Protein AF-A0AA51LWE0-F1 (afdb_monomer_lite)

Foldseek 3Di:
DDAQWDWLDFDWDPAWDWDQDDDDPDDCFDDDVVDQWTHHRNIITGTDGQKIKIFGFPVGDPPPPDPCPPHSSSPPVVRIDIDRVVLVQVLQQPAAAAQWQRHGADVVWGQADAPDDDDDDDDSNHHDHRTHTPQSVLLVLLLQEDQDQDFPAPVVQWAAGPPPRGTHDHNDHDFVLSVVSNPDDTSDGDPPVCVVVSVVSVVVVVD

Radius of gyration: 21.75 Å; chains: 1; bounding box: 56×43×54 Å

Secondary structure (DSSP, 8-state):
----EEEEEEEE-SSPEEE--SSTT--SSEE-TT-SEEEETTEEEE--EEEEEEEE-TT-TT-TTSTTTTS-GGG-GGGEEEEEHHHHHHHHHHT-B-TTT-PBPBTTB---EES-SSPPPPPTTSPPSSEE-HHHHHHHHHHHB---SS--BTTSSSEEBTTT--EE-TT-PPPHHHHHHHTSPTTPPPPGGGHHHHHHHHHHTT-

Structure (mmCIF, N/CA/C/O backbone):
data_AF-A0AA51LWE0-F1
#
_entry.id   AF-A0AA51LWE0-F1
#
loop_
_atom_site.group_PDB
_atom_site.id
_atom_site.type_symbol
_atom_site.label_atom_id
_atom_site.label_alt_id
_atom_site.label_comp_id
_atom_site.label_asym_id
_atom_site.label_entity_id
_atom_site.label_seq_id
_atom_site.pdbx_PDB_ins_code
_atom_site.Cartn_x
_atom_site.Cartn_y
_atom_site.Cartn_z
_atom_site.occupancy
_atom_site.B_iso_or_equiv
_atom_site.auth_seq_id
_atom_site.auth_comp_id
_atom_site.auth_asym_id
_atom_site.auth_atom_id
_atom_site.pdbx_PDB_model_num
ATOM 1 N N . MET A 1 1 ? -15.426 3.622 -8.664 1.00 49.28 1 MET A N 1
ATOM 2 C CA . MET A 1 1 ? -16.361 2.980 -7.716 1.00 49.28 1 MET A CA 1
ATOM 3 C C . MET A 1 1 ? -16.049 3.533 -6.336 1.00 49.28 1 MET A C 1
ATOM 5 O O . MET A 1 1 ? -14.935 3.330 -5.866 1.00 49.28 1 MET A O 1
ATOM 9 N N . HIS A 1 2 ? -16.952 4.331 -5.764 1.00 57.06 2 HIS A N 1
ATOM 10 C CA . HIS A 1 2 ? -16.777 4.907 -4.429 1.00 57.06 2 HIS A CA 1
ATOM 11 C C . HIS A 1 2 ? -17.092 3.856 -3.360 1.00 57.06 2 HIS A C 1
ATOM 13 O O . HIS A 1 2 ? -18.016 3.062 -3.527 1.00 57.06 2 HIS A O 1
ATOM 19 N N . ASP A 1 3 ? -16.295 3.829 -2.293 1.00 66.12 3 ASP A N 1
ATOM 20 C CA . ASP A 1 3 ? -16.526 2.959 -1.140 1.00 66.12 3 ASP A CA 1
ATOM 21 C C . ASP A 1 3 ? -17.774 3.457 -0.380 1.00 66.12 3 ASP A C 1
ATOM 23 O O . ASP A 1 3 ? -17.795 4.627 0.011 1.00 66.12 3 ASP A O 1
ATOM 27 N N . PRO A 1 4 ? -18.817 2.627 -0.176 1.00 73.94 4 PRO A N 1
ATOM 28 C CA . PRO A 1 4 ? -20.018 3.020 0.568 1.00 73.94 4 PRO A CA 1
ATOM 29 C C . PRO A 1 4 ? -19.779 3.183 2.080 1.00 73.94 4 PRO A C 1
ATOM 31 O O . PRO A 1 4 ? -20.718 3.467 2.827 1.00 73.94 4 PRO A O 1
ATOM 34 N N . MET A 1 5 ? -18.554 2.955 2.563 1.00 80.56 5 MET A N 1
ATOM 35 C CA . MET A 1 5 ? -18.196 3.084 3.970 1.00 80.56 5 MET A CA 1
ATOM 36 C C . MET A 1 5 ? -17.860 4.533 4.343 1.00 80.56 5 MET A C 1
ATOM 38 O O . MET A 1 5 ? -16.799 5.059 4.008 1.00 80.56 5 MET A O 1
ATOM 42 N N . VAL A 1 6 ? -18.722 5.160 5.145 1.00 83.56 6 VAL A N 1
ATOM 43 C CA . VAL A 1 6 ? -18.474 6.485 5.737 1.00 83.56 6 VAL A CA 1
ATOM 44 C C . VAL A 1 6 ? -18.083 6.315 7.202 1.00 83.56 6 VAL A C 1
ATOM 46 O O . VAL A 1 6 ? -18.734 5.594 7.954 1.00 83.56 6 VAL A O 1
ATOM 49 N N . MET A 1 7 ? -17.003 6.958 7.652 1.00 85.81 7 MET A N 1
ATOM 50 C CA . MET A 1 7 ? -16.592 6.858 9.058 1.00 85.81 7 MET A CA 1
ATOM 51 C C . MET A 1 7 ? -17.615 7.569 9.955 1.00 85.81 7 MET A C 1
ATOM 53 O O . MET A 1 7 ? -17.795 8.778 9.836 1.00 85.81 7 MET A O 1
ATOM 57 N N . ALA A 1 8 ? -18.242 6.840 10.883 1.00 87.38 8 ALA A N 1
ATOM 58 C CA . ALA A 1 8 ? -19.153 7.418 11.869 1.00 87.38 8 ALA A CA 1
ATOM 59 C C . ALA A 1 8 ? -18.356 8.096 12.992 1.00 87.38 8 ALA A C 1
ATOM 61 O O . ALA A 1 8 ? -18.462 9.300 13.209 1.00 87.38 8 ALA A O 1
ATOM 62 N N . PHE A 1 9 ? -17.504 7.330 13.678 1.00 89.38 9 PHE A N 1
ATOM 63 C CA . PHE A 1 9 ? -16.567 7.845 14.676 1.00 89.38 9 PHE A CA 1
ATOM 64 C C . PHE A 1 9 ? -15.433 6.849 14.943 1.00 89.38 9 PHE A C 1
ATOM 66 O O . PHE A 1 9 ? -15.477 5.678 14.563 1.00 89.38 9 PHE A O 1
ATOM 73 N N . GLY A 1 10 ? -14.381 7.323 15.611 1.00 90.81 10 GLY A N 1
ATOM 74 C CA . GLY A 1 10 ? -13.245 6.500 16.012 1.00 90.81 10 GLY A CA 1
ATOM 75 C C . GLY A 1 10 ? -12.961 6.631 17.500 1.00 90.81 10 GLY A C 1
ATOM 76 O O . GLY A 1 10 ? -12.774 7.738 18.003 1.00 90.81 10 GLY A O 1
ATOM 77 N N . ILE A 1 11 ? -12.851 5.499 18.190 1.00 92.44 11 ILE A N 1
ATOM 78 C CA . ILE A 1 11 ? -12.377 5.456 19.574 1.00 92.44 11 ILE A CA 1
ATOM 79 C C . ILE A 1 11 ? -10.856 5.484 19.520 1.00 92.44 11 ILE A C 1
ATOM 81 O O . ILE A 1 11 ? -10.224 4.571 18.983 1.00 92.44 11 ILE A O 1
ATOM 85 N N . ARG A 1 12 ? -10.250 6.558 20.027 1.00 91.69 12 ARG A N 1
ATOM 86 C CA . ARG A 1 12 ? -8.793 6.729 20.026 1.00 91.69 12 ARG A CA 1
ATOM 87 C C . ARG A 1 12 ? -8.164 5.872 21.114 1.00 91.69 12 ARG A C 1
ATOM 89 O O . ARG A 1 12 ? -8.732 5.694 22.186 1.00 91.69 12 ARG A O 1
ATOM 96 N N . ARG A 1 13 ? -6.975 5.340 20.845 1.00 90.94 13 ARG A N 1
ATOM 97 C CA . ARG A 1 13 ? -6.198 4.682 21.901 1.00 90.94 13 ARG A CA 1
ATOM 98 C C . ARG A 1 13 ? -5.619 5.740 22.857 1.00 90.94 13 ARG A C 1
ATOM 100 O O . ARG A 1 13 ? -5.265 6.819 22.381 1.00 90.94 13 ARG A O 1
ATOM 107 N N . PRO A 1 14 ? -5.434 5.432 24.149 1.00 90.06 14 PRO A N 1
ATOM 108 C CA . PRO A 1 14 ? -4.958 6.417 25.120 1.00 90.06 14 PRO A CA 1
ATOM 109 C C . PRO A 1 14 ? -3.453 6.726 25.022 1.00 90.06 14 PRO A C 1
ATOM 111 O O . PRO A 1 14 ? -3.004 7.734 25.553 1.00 90.06 14 PRO A O 1
ATOM 114 N N . TRP A 1 15 ? -2.660 5.908 24.317 1.00 91.19 15 TRP A N 1
ATOM 115 C CA . TRP A 1 15 ? -1.219 6.136 24.138 1.00 91.19 15 TRP A CA 1
ATOM 116 C C . TRP A 1 15 ? -0.870 6.738 22.760 1.00 91.19 15 TRP A C 1
ATOM 118 O O . TRP A 1 15 ? -1.207 6.161 21.714 1.00 91.19 15 TRP A O 1
ATOM 128 N N . PRO A 1 16 ? -0.130 7.857 22.692 1.00 91.31 16 PRO A N 1
ATOM 129 C CA . PRO A 1 16 ? 0.206 8.492 21.423 1.00 91.31 16 PRO A CA 1
ATOM 130 C C . PRO A 1 16 ? 1.301 7.743 20.642 1.00 91.31 16 PRO A C 1
ATOM 132 O O . PRO A 1 16 ? 1.986 6.847 21.136 1.00 91.31 16 PRO A O 1
ATOM 135 N N . LYS A 1 17 ? 1.441 8.081 19.363 1.00 89.75 17 LYS A N 1
ATOM 136 C CA . LYS A 1 17 ? 2.632 7.878 18.532 1.00 89.75 17 LYS A CA 1
ATOM 137 C C . LYS A 1 17 ? 3.348 9.219 18.481 1.00 89.75 17 LYS A C 1
ATOM 139 O O . LYS A 1 17 ? 2.746 10.205 18.067 1.00 89.75 17 LYS A O 1
ATOM 144 N N . ILE A 1 18 ? 4.617 9.240 18.869 1.00 89.06 18 ILE A N 1
ATOM 145 C CA . ILE A 1 18 ? 5.451 10.431 18.710 1.00 89.06 18 ILE A CA 1
ATOM 146 C C . ILE A 1 18 ? 5.775 10.566 17.222 1.00 89.06 18 ILE A C 1
ATOM 148 O O . ILE A 1 18 ? 6.301 9.628 16.616 1.00 89.06 18 ILE A O 1
ATOM 152 N N . ARG A 1 19 ? 5.439 11.711 16.633 1.00 82.69 19 ARG A N 1
ATOM 153 C CA . ARG A 1 19 ? 5.823 12.081 15.270 1.00 82.69 19 ARG A CA 1
ATOM 154 C C . ARG A 1 19 ? 6.784 13.261 15.327 1.00 82.69 19 ARG A C 1
ATOM 156 O O . ARG A 1 19 ? 6.776 14.045 16.277 1.00 82.69 19 ARG A O 1
ATOM 163 N N . ARG A 1 20 ? 7.643 13.363 14.313 1.00 76.88 20 ARG A N 1
ATOM 164 C CA . ARG A 1 20 ? 8.398 14.597 14.094 1.00 76.88 20 ARG A CA 1
ATOM 165 C C . ARG A 1 20 ? 7.404 15.657 13.605 1.00 76.88 20 ARG A C 1
ATOM 167 O O . ARG A 1 20 ? 6.596 15.318 12.740 1.00 76.88 20 ARG A O 1
ATOM 174 N N . PRO A 1 21 ? 7.426 16.874 14.165 1.00 69.25 21 PRO A N 1
ATOM 175 C CA . PRO A 1 21 ? 6.547 17.942 13.714 1.00 69.25 21 PRO A CA 1
ATOM 176 C C . PRO A 1 21 ? 6.777 18.228 12.228 1.00 69.25 21 PRO A C 1
ATOM 178 O O . PRO A 1 21 ? 7.911 18.197 11.743 1.00 69.25 21 PRO A O 1
ATOM 181 N N . HIS A 1 22 ? 5.691 18.480 11.502 1.00 62.66 22 HIS A N 1
ATOM 182 C CA . HIS A 1 22 ? 5.763 18.876 10.103 1.00 62.66 22 HIS A CA 1
ATOM 183 C C . HIS A 1 22 ? 5.978 20.397 10.042 1.00 62.66 22 HIS A C 1
ATOM 185 O O . HIS A 1 22 ? 5.026 21.166 10.124 1.00 62.66 22 HIS A O 1
ATOM 191 N N . GLY A 1 23 ? 7.237 20.831 9.935 1.00 64.94 23 GLY A N 1
ATOM 192 C CA . GLY A 1 23 ? 7.617 22.247 9.817 1.00 64.94 23 GLY A CA 1
ATOM 193 C C . GLY A 1 23 ? 8.182 22.877 11.097 1.00 64.94 23 GLY A C 1
ATOM 194 O O . GLY A 1 23 ? 8.075 22.323 12.189 1.00 64.94 23 GLY A O 1
ATOM 195 N N . SER A 1 24 ? 8.810 24.048 10.949 1.00 66.31 24 SER A N 1
ATOM 196 C CA . SER A 1 24 ? 9.497 24.786 12.024 1.00 66.31 24 SER A CA 1
ATOM 197 C C . SER A 1 24 ? 8.556 25.498 13.007 1.00 66.31 24 SER A C 1
ATOM 199 O O . SER A 1 24 ? 8.971 25.815 14.117 1.00 66.31 24 SER A O 1
ATOM 201 N N . ASN A 1 25 ? 7.285 25.698 12.636 1.00 69.56 25 ASN A N 1
ATOM 202 C CA . ASN A 1 25 ? 6.295 26.459 13.412 1.00 69.56 25 ASN A CA 1
ATOM 203 C C . ASN A 1 25 ? 5.291 25.585 14.188 1.00 69.56 25 ASN A C 1
ATOM 205 O O . ASN A 1 25 ? 4.166 26.009 14.454 1.00 69.56 25 ASN A O 1
ATOM 209 N N . SER A 1 26 ? 5.652 24.357 14.565 1.00 68.06 26 SER A N 1
ATOM 210 C CA . SER A 1 26 ? 4.759 23.540 15.396 1.00 68.06 26 SER A CA 1
ATOM 211 C C . SER A 1 26 ? 4.609 24.152 16.799 1.00 68.06 26 SER A C 1
ATOM 213 O O . SER A 1 26 ? 5.628 24.403 17.453 1.00 68.06 26 SER A O 1
ATOM 215 N N . PRO A 1 27 ? 3.379 24.370 17.301 1.00 75.75 27 PRO A N 1
ATOM 216 C CA . PRO A 1 27 ? 3.167 24.950 18.622 1.00 75.75 27 PRO A CA 1
ATOM 217 C C . PRO A 1 27 ? 3.824 24.086 19.705 1.00 75.75 27 PRO A C 1
ATOM 219 O O . PRO A 1 27 ? 3.768 22.858 19.657 1.00 75.75 27 PRO A O 1
ATOM 222 N N . ARG A 1 28 ? 4.449 24.723 20.706 1.00 77.75 28 ARG A N 1
ATOM 223 C CA . ARG A 1 28 ? 5.125 24.006 21.806 1.00 77.75 28 ARG A CA 1
ATOM 224 C C . ARG A 1 28 ? 4.155 23.174 22.646 1.00 77.75 28 ARG A C 1
ATOM 226 O O . ARG A 1 28 ? 4.522 22.083 23.080 1.00 77.75 28 ARG A O 1
ATOM 233 N N . TRP A 1 29 ? 2.946 23.690 22.846 1.00 83.38 29 TRP A N 1
ATOM 234 C CA . TRP A 1 29 ? 1.874 23.073 23.618 1.00 83.38 29 TRP A CA 1
ATOM 235 C C . TRP A 1 29 ? 0.539 23.323 22.930 1.00 83.38 29 TRP A C 1
ATOM 237 O O . TRP A 1 29 ? 0.293 24.416 22.424 1.00 83.38 29 TRP A O 1
ATOM 247 N N . GLY A 1 30 ? -0.332 22.320 22.920 1.00 83.88 30 GLY A N 1
ATOM 248 C CA . GLY A 1 30 ? -1.687 22.503 22.423 1.00 83.88 30 GLY A CA 1
ATOM 249 C C . GLY A 1 30 ? -2.447 21.196 22.295 1.00 83.88 30 GLY A C 1
ATOM 250 O O . GLY A 1 30 ? -1.942 20.216 21.755 1.00 83.88 30 GLY A O 1
ATOM 251 N N . TRP A 1 31 ? -3.694 21.200 22.747 1.00 82.50 31 TRP A N 1
ATOM 252 C CA . TRP A 1 31 ? -4.647 20.124 22.514 1.00 82.50 31 TRP A CA 1
ATOM 253 C C . TRP A 1 31 ? -5.900 20.734 21.896 1.00 82.50 31 TRP A C 1
ATOM 255 O O . TRP A 1 31 ? -6.518 21.614 22.490 1.00 82.50 31 TRP A O 1
ATOM 265 N N . ARG A 1 32 ? -6.309 20.272 20.710 1.00 76.38 32 ARG A N 1
ATOM 266 C CA . ARG A 1 32 ? -7.598 20.665 20.123 1.00 76.38 32 ARG A CA 1
ATOM 267 C C . ARG A 1 32 ? -8.645 19.610 20.462 1.00 76.38 32 ARG A C 1
ATOM 269 O O . ARG A 1 32 ? -8.460 18.434 20.155 1.00 76.38 32 ARG A O 1
ATOM 276 N N . ARG A 1 33 ? -9.744 20.009 21.107 1.00 76.25 33 ARG A N 1
ATOM 277 C CA . ARG A 1 33 ? -10.868 19.105 21.407 1.00 76.25 33 ARG A CA 1
ATOM 278 C C . ARG A 1 33 ? -11.378 18.486 20.097 1.00 76.25 33 ARG A C 1
ATOM 280 O O . ARG A 1 33 ? -11.603 19.205 19.132 1.00 76.25 33 ARG A O 1
ATOM 287 N N . GLY A 1 34 ? -11.493 17.158 20.049 1.00 73.81 34 GLY A N 1
ATOM 288 C CA . GLY A 1 34 ? -11.859 16.414 18.833 1.00 73.81 34 GLY A CA 1
ATOM 289 C C . GLY A 1 34 ? -10.707 16.134 17.854 1.00 73.81 34 GLY A C 1
ATOM 290 O O . GLY A 1 34 ? -10.889 15.364 16.913 1.00 73.81 34 GLY A O 1
ATOM 291 N N . SER A 1 35 ? -9.510 16.685 18.081 1.00 83.06 35 SER A N 1
ATOM 292 C CA . SER A 1 35 ? -8.319 16.376 17.282 1.00 83.06 35 SER A CA 1
ATOM 293 C C . SER A 1 35 ? -7.694 15.043 17.694 1.00 83.06 35 SER A C 1
ATOM 295 O O . SER A 1 35 ? -7.689 14.672 18.866 1.00 83.06 35 SER A O 1
ATOM 297 N N . CYS A 1 36 ? -7.109 14.334 16.728 1.00 86.56 36 CYS A N 1
ATOM 298 C CA . CYS A 1 36 ? -6.237 13.182 16.976 1.00 86.56 36 CYS A CA 1
ATOM 299 C C . CYS A 1 36 ? -4.772 13.578 17.224 1.00 86.56 36 CYS A C 1
ATOM 301 O O . CYS A 1 36 ? -3.928 12.699 17.391 1.00 86.56 36 CYS A O 1
ATOM 303 N N . PHE A 1 37 ? -4.473 14.876 17.254 1.00 88.50 37 PHE A N 1
ATOM 304 C CA . PHE A 1 37 ? -3.141 15.424 17.478 1.00 88.50 37 PHE A CA 1
ATOM 305 C C . PHE A 1 37 ? -3.115 16.305 18.726 1.00 88.50 37 PHE A C 1
ATOM 307 O O . PHE A 1 37 ? -3.974 17.175 18.900 1.00 88.50 37 PHE A O 1
ATOM 314 N N . ALA A 1 38 ? -2.084 16.112 19.544 1.00 89.31 38 ALA A N 1
ATOM 315 C CA . ALA A 1 38 ? -1.690 17.018 20.612 1.00 89.31 38 ALA A CA 1
ATOM 316 C C . ALA A 1 38 ? -0.221 17.417 20.435 1.00 89.31 38 ALA A C 1
ATOM 318 O O . ALA A 1 38 ? 0.561 16.682 19.839 1.00 89.31 38 ALA A O 1
ATOM 319 N N . HIS A 1 39 ? 0.158 18.570 20.967 1.00 89.06 39 HIS A N 1
ATOM 320 C CA . HIS A 1 39 ? 1.529 19.058 20.976 1.00 89.06 39 HIS A CA 1
ATOM 321 C C . HIS A 1 39 ? 2.009 19.171 22.417 1.00 89.06 39 HIS A C 1
ATOM 323 O O . HIS A 1 39 ? 1.320 19.758 23.255 1.00 89.06 39 HIS A O 1
ATOM 329 N N . ALA A 1 40 ? 3.181 18.606 22.698 1.00 88.12 40 ALA A N 1
ATOM 330 C CA . ALA A 1 40 ? 3.814 18.674 24.009 1.00 88.12 40 ALA A CA 1
ATOM 331 C C . ALA A 1 40 ? 5.327 18.816 23.850 1.00 88.12 40 ALA A C 1
ATOM 333 O O . ALA A 1 40 ? 5.959 18.001 23.175 1.00 88.12 40 ALA A O 1
ATOM 334 N N . ALA A 1 41 ? 5.903 19.854 24.460 1.00 85.62 41 ALA A N 1
ATOM 335 C CA . ALA A 1 41 ? 7.331 20.169 24.385 1.00 85.62 41 ALA A CA 1
ATOM 336 C C . ALA A 1 41 ? 7.891 20.169 22.942 1.00 85.62 41 ALA A C 1
ATOM 338 O O . ALA A 1 41 ? 8.966 19.632 22.678 1.00 85.62 41 ALA A O 1
ATOM 339 N N . GLY A 1 42 ? 7.137 20.728 21.986 1.00 81.81 42 GLY A N 1
ATOM 340 C CA . GLY A 1 42 ? 7.541 20.785 20.572 1.00 81.81 42 GLY A CA 1
ATOM 341 C C . GLY A 1 42 ? 7.509 19.438 19.834 1.00 81.81 42 GLY A C 1
ATOM 342 O O . GLY A 1 42 ? 8.026 19.333 18.725 1.00 81.81 42 GLY A O 1
ATOM 343 N N . ARG A 1 43 ? 6.914 18.395 20.426 1.00 84.19 43 ARG A N 1
ATOM 344 C CA . ARG A 1 43 ? 6.660 17.104 19.771 1.00 84.19 43 ARG A CA 1
ATOM 345 C C . ARG A 1 43 ? 5.187 16.974 19.412 1.00 84.19 43 ARG A C 1
ATOM 347 O O . ARG A 1 43 ? 4.322 17.296 20.225 1.00 84.19 43 ARG A O 1
ATOM 354 N N . GLU A 1 44 ? 4.913 16.431 18.229 1.00 88.94 44 GLU A N 1
ATOM 355 C CA . GLU A 1 44 ? 3.558 16.069 17.817 1.00 88.94 44 GLU A CA 1
ATOM 356 C C . GLU A 1 44 ? 3.220 14.657 18.324 1.00 88.94 44 GLU A C 1
ATOM 358 O O . GLU A 1 44 ? 3.905 13.670 18.039 1.00 88.94 44 GLU A O 1
ATOM 363 N N . LEU A 1 45 ? 2.147 14.562 19.100 1.00 91.31 45 LEU A N 1
ATOM 364 C CA . LEU A 1 45 ? 1.588 13.337 19.650 1.00 91.31 45 LEU A CA 1
ATOM 365 C C . LEU A 1 45 ? 0.332 12.969 18.859 1.00 91.31 45 LEU A C 1
ATOM 367 O O . LEU A 1 45 ? -0.700 13.626 18.972 1.00 91.31 45 LEU A O 1
ATOM 371 N N . TYR A 1 46 ? 0.408 11.896 18.074 1.00 91.25 46 TYR A N 1
ATOM 372 C CA . TYR A 1 46 ? -0.718 11.387 17.293 1.00 91.25 46 TYR A CA 1
ATOM 373 C C . TYR A 1 46 ? -1.412 10.224 18.009 1.00 91.25 46 TYR A C 1
ATOM 375 O O . TYR A 1 46 ? -0.787 9.203 18.299 1.00 91.25 46 TYR A O 1
ATOM 383 N N . PHE A 1 47 ? -2.716 10.330 18.241 1.00 91.44 47 PHE A N 1
ATOM 384 C CA . PHE A 1 47 ? -3.556 9.305 18.857 1.00 91.44 47 PHE A CA 1
ATOM 385 C C . PHE A 1 47 ? -4.362 8.575 17.773 1.00 91.44 47 PHE A C 1
ATOM 387 O O . PHE A 1 47 ? -5.459 9.009 17.417 1.00 91.44 47 PHE A O 1
ATOM 394 N N . PRO A 1 48 ? -3.851 7.468 17.201 1.00 90.50 48 PRO A N 1
ATOM 395 C CA . PRO A 1 48 ? -4.595 6.719 16.197 1.00 90.50 48 PRO A CA 1
ATOM 396 C C . PRO A 1 48 ? -5.827 6.035 16.802 1.00 90.50 48 PRO A C 1
ATOM 398 O O . PRO A 1 48 ? -5.877 5.726 17.997 1.00 90.50 48 PRO A O 1
ATOM 401 N N . SER A 1 49 ? -6.808 5.741 15.950 1.00 92.88 49 SER A N 1
ATOM 402 C CA . SER A 1 49 ? -7.999 4.983 16.342 1.00 92.88 49 SER A CA 1
ATOM 403 C C . SER A 1 49 ? -7.631 3.567 16.790 1.00 92.88 49 SER A C 1
ATOM 405 O O . SER A 1 49 ? -6.953 2.832 16.069 1.00 92.88 49 SER A O 1
ATOM 407 N N . LEU A 1 50 ? -8.109 3.170 17.966 1.00 94.25 50 LEU A N 1
ATOM 408 C CA . LEU A 1 50 ? -8.117 1.788 18.437 1.00 94.25 50 LEU A CA 1
ATOM 409 C C . LEU A 1 50 ? -9.216 0.989 17.730 1.00 94.25 50 LEU A C 1
ATOM 411 O O . LEU A 1 50 ? -8.973 -0.124 17.265 1.00 94.25 50 LEU A O 1
ATOM 415 N N . ILE A 1 51 ? -10.392 1.606 17.625 1.00 94.56 51 ILE A N 1
ATOM 416 C CA . ILE A 1 51 ? -11.589 1.075 16.980 1.00 94.56 51 ILE A CA 1
ATOM 417 C C . ILE A 1 51 ? -12.097 2.155 16.031 1.00 94.56 51 ILE A C 1
ATOM 419 O O . ILE A 1 51 ? -12.196 3.322 16.418 1.00 94.56 51 ILE A O 1
ATOM 423 N N . THR A 1 52 ? -12.392 1.776 14.796 1.00 94.38 52 THR A N 1
ATOM 424 C CA . THR A 1 52 ? -13.065 2.642 13.828 1.00 94.38 52 THR A CA 1
ATOM 425 C C . THR A 1 52 ? -14.452 2.075 13.582 1.00 94.38 52 THR A C 1
ATOM 427 O O . THR A 1 52 ? -14.579 0.900 13.246 1.00 94.38 52 THR A O 1
ATOM 430 N N . VAL A 1 53 ? -15.482 2.892 13.770 1.00 92.62 53 VAL A N 1
ATOM 431 C CA . VAL A 1 53 ? -16.861 2.533 13.451 1.00 92.62 53 VAL A CA 1
ATOM 432 C C . VAL A 1 53 ? -17.203 3.183 12.122 1.00 92.62 53 VAL A C 1
ATOM 434 O O . VAL A 1 53 ? -17.169 4.408 11.986 1.00 92.62 53 VAL A O 1
ATOM 437 N N . TRP A 1 54 ? -17.489 2.350 11.136 1.00 91.38 54 TRP A N 1
ATOM 438 C CA . TRP A 1 54 ? -17.943 2.761 9.818 1.00 91.38 54 TRP A CA 1
ATOM 439 C C . TRP A 1 54 ? -19.448 2.578 9.739 1.00 91.38 54 TRP A C 1
ATOM 441 O O . TRP A 1 54 ? -19.966 1.588 10.236 1.00 91.38 54 TRP A O 1
ATOM 451 N N . HIS A 1 55 ? -20.140 3.504 9.103 1.00 87.88 55 HIS A N 1
ATOM 452 C CA . HIS 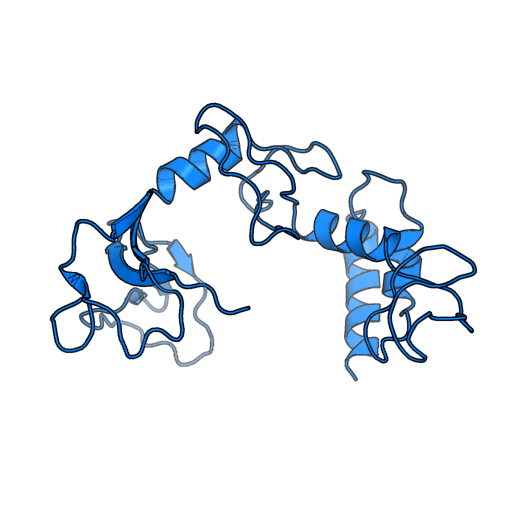A 1 55 ? -21.501 3.312 8.642 1.00 87.88 55 HIS A CA 1
ATOM 453 C C . HIS A 1 55 ? -21.442 2.796 7.202 1.00 87.88 55 HIS A C 1
ATOM 455 O O . HIS A 1 55 ? -20.741 3.377 6.372 1.00 87.88 55 HIS A O 1
ATOM 461 N N . VAL A 1 56 ? -22.139 1.699 6.921 1.00 86.75 56 VAL A N 1
ATOM 462 C CA . VAL A 1 56 ? -22.257 1.126 5.578 1.00 86.75 56 VAL A CA 1
ATOM 463 C C . VAL A 1 56 ? -23.646 1.442 5.058 1.00 86.75 56 VAL A C 1
ATOM 465 O O . VAL A 1 56 ? -24.633 0.955 5.603 1.00 86.75 56 VAL A O 1
ATOM 468 N N . GLU A 1 57 ? -23.739 2.257 4.013 1.00 79.69 57 GLU A N 1
ATOM 469 C CA . GLU A 1 57 ? -25.039 2.541 3.410 1.00 79.69 57 GLU A CA 1
ATOM 470 C C . GLU A 1 57 ? -25.573 1.301 2.674 1.00 79.69 57 GLU A C 1
ATOM 472 O O . GLU A 1 57 ? -24.896 0.790 1.776 1.00 79.69 57 GLU A O 1
ATOM 477 N N . PRO A 1 58 ? -26.786 0.814 3.003 1.00 72.62 58 PRO A N 1
ATOM 478 C CA . PRO A 1 58 ? -27.321 -0.424 2.431 1.00 72.62 58 PRO A CA 1
ATOM 479 C C . PRO A 1 58 ? -27.570 -0.339 0.916 1.00 72.62 58 PRO A C 1
ATOM 481 O O . PRO A 1 58 ? -27.642 -1.367 0.248 1.00 72.62 58 PRO A O 1
ATOM 484 N N . HIS A 1 59 ? -27.664 0.872 0.361 1.00 73.19 59 HIS A N 1
ATOM 485 C CA . HIS A 1 59 ? -27.954 1.114 -1.056 1.00 73.19 59 HIS A CA 1
ATOM 486 C C . HIS A 1 59 ? -26.785 1.756 -1.829 1.00 73.19 59 HIS A C 1
ATOM 488 O O . HIS A 1 59 ? -26.968 2.178 -2.969 1.00 73.19 59 HIS A O 1
ATOM 494 N N . GLY A 1 60 ? -25.583 1.804 -1.244 1.00 67.56 60 GLY A N 1
ATOM 495 C CA . GLY A 1 60 ? -24.387 2.354 -1.892 1.00 67.56 60 GLY A CA 1
ATOM 496 C C . GLY A 1 60 ? -24.234 3.877 -1.783 1.00 67.56 60 GLY A C 1
ATOM 497 O O . GLY A 1 60 ? -25.142 4.571 -1.345 1.00 67.56 60 GLY A O 1
ATOM 498 N N . ALA A 1 61 ? -23.066 4.378 -2.208 1.00 56.88 61 ALA A N 1
ATOM 499 C CA . ALA A 1 61 ? -22.578 5.746 -1.972 1.00 56.88 61 ALA A CA 1
ATOM 500 C C . ALA A 1 61 ? -23.432 6.891 -2.568 1.00 56.88 61 ALA A C 1
ATOM 502 O O . ALA A 1 61 ? -23.253 8.039 -2.174 1.00 56.88 61 ALA A O 1
ATOM 503 N N . ASP A 1 62 ? -24.355 6.584 -3.487 1.00 54.06 62 ASP A N 1
ATOM 504 C CA . ASP A 1 62 ? -25.250 7.552 -4.143 1.00 54.06 62 ASP A CA 1
ATOM 505 C C . ASP A 1 62 ? -26.717 7.387 -3.718 1.00 54.06 62 ASP A C 1
ATOM 507 O O . ASP A 1 62 ? -27.644 7.874 -4.375 1.00 54.06 62 ASP A O 1
ATOM 511 N N . ALA A 1 63 ? -26.970 6.708 -2.597 1.00 54.22 63 ALA A N 1
ATOM 512 C CA . ALA A 1 63 ? -28.311 6.517 -2.077 1.00 54.22 63 ALA A CA 1
ATOM 513 C C . ALA A 1 63 ? -28.848 7.779 -1.384 1.00 54.22 63 ALA A C 1
ATOM 515 O O . ALA A 1 63 ? -29.293 7.751 -0.238 1.00 54.22 63 ALA A O 1
ATOM 516 N N . LEU A 1 64 ? -28.997 8.868 -2.142 1.00 50.50 64 LEU A N 1
ATOM 517 C CA . LEU A 1 64 ? -29.865 10.008 -1.818 1.00 50.50 64 LEU A CA 1
ATOM 518 C C . LEU A 1 64 ? -31.350 9.594 -1.646 1.00 50.50 64 LEU A C 1
ATOM 520 O O . LEU A 1 64 ? -32.234 10.444 -1.618 1.00 50.50 64 LEU A O 1
ATOM 524 N N . ARG A 1 65 ? -31.671 8.301 -1.548 1.00 55.31 65 ARG A N 1
ATOM 525 C CA . ARG A 1 65 ? -33.019 7.738 -1.410 1.00 55.31 65 ARG A CA 1
ATOM 526 C C . ARG A 1 65 ? -33.147 6.713 -0.273 1.00 55.31 65 ARG A C 1
ATOM 528 O O . ARG A 1 65 ? -34.221 6.150 -0.120 1.00 55.31 65 ARG A O 1
ATOM 535 N N . GLY A 1 66 ? -32.086 6.448 0.496 1.00 62.75 66 GLY A N 1
ATOM 536 C CA . GLY A 1 66 ? -32.095 5.396 1.520 1.00 62.75 66 GLY A CA 1
ATOM 537 C C . GLY A 1 66 ? -32.683 5.811 2.874 1.00 62.75 66 GLY A C 1
ATOM 538 O O . GLY A 1 66 ? -32.764 6.994 3.200 1.00 62.75 66 GLY A O 1
ATOM 539 N N . GLU A 1 67 ? -32.990 4.808 3.703 1.00 67.06 67 GLU A N 1
ATOM 540 C CA . GLU A 1 67 ? -33.536 4.913 5.074 1.00 67.06 67 GLU A CA 1
ATOM 541 C C . GLU A 1 67 ? -32.707 5.789 6.036 1.00 67.06 67 GLU A C 1
ATOM 543 O O . GLU A 1 67 ? -33.182 6.201 7.090 1.00 67.06 67 GLU A O 1
ATOM 548 N N . CYS A 1 68 ? -31.449 6.080 5.689 1.00 68.69 68 CYS A N 1
ATOM 549 C CA . CYS A 1 68 ? -30.530 6.876 6.507 1.00 68.69 68 CYS A CA 1
ATOM 550 C C . CYS A 1 68 ? -30.542 8.378 6.166 1.00 68.69 68 CYS A C 1
ATOM 552 O O . CYS A 1 68 ? -29.839 9.161 6.808 1.00 68.69 68 CYS A O 1
ATOM 554 N N . ARG A 1 69 ? -31.308 8.804 5.151 1.00 67.69 69 ARG A N 1
ATOM 555 C CA . ARG A 1 69 ? -31.374 10.208 4.728 1.00 67.69 69 ARG A CA 1
ATOM 556 C C . ARG A 1 69 ? -32.220 11.023 5.711 1.00 67.69 69 ARG A C 1
ATOM 558 O O . ARG A 1 69 ? -33.375 10.705 5.960 1.00 67.69 69 ARG A O 1
ATOM 565 N N . GLY A 1 70 ? -31.657 12.110 6.242 1.00 66.44 70 GLY A N 1
ATOM 566 C CA . GLY A 1 70 ? -32.364 13.034 7.143 1.00 66.44 70 GLY A CA 1
ATOM 567 C C . GLY A 1 70 ? -32.438 12.585 8.608 1.00 66.44 70 GLY A C 1
ATOM 568 O O . GLY A 1 70 ? -32.879 13.358 9.456 1.00 66.44 70 GLY A O 1
ATOM 569 N N . THR A 1 71 ? -31.956 11.386 8.935 1.00 68.69 71 THR A N 1
ATOM 570 C CA . THR A 1 71 ? -31.801 10.919 10.317 1.00 68.69 71 THR A CA 1
ATOM 571 C C . THR A 1 71 ? -30.367 11.133 10.804 1.00 68.69 71 THR A C 1
ATOM 573 O O . THR A 1 71 ? -29.451 11.454 10.039 1.00 68.69 71 THR A O 1
ATOM 576 N N . ARG A 1 72 ? -30.129 10.947 12.109 1.00 78.69 72 ARG A N 1
ATOM 577 C CA . ARG A 1 72 ? -28.764 10.898 12.645 1.00 78.69 72 ARG A CA 1
ATOM 578 C C . ARG A 1 72 ? -28.120 9.550 12.283 1.00 78.69 72 ARG A C 1
ATOM 580 O O . ARG A 1 72 ? -27.927 8.716 13.163 1.00 78.69 72 ARG A O 1
ATOM 587 N N . TRP A 1 73 ? -27.779 9.360 11.005 1.00 78.44 73 TRP A N 1
ATOM 588 C CA . TRP A 1 73 ? -27.201 8.135 10.416 1.00 78.44 73 TRP A CA 1
ATOM 589 C C . TRP A 1 73 ? -26.047 7.537 11.232 1.00 78.44 73 TRP A C 1
ATOM 591 O O . TRP A 1 73 ? -25.884 6.322 11.310 1.00 78.44 73 TRP A O 1
ATOM 601 N N . GLN A 1 74 ? -25.285 8.389 11.924 1.00 77.88 74 GLN A N 1
ATOM 602 C CA . GLN A 1 74 ? -24.217 7.976 12.832 1.00 77.88 74 GLN A CA 1
ATOM 603 C C . GLN A 1 74 ? -24.684 6.995 13.910 1.00 77.88 74 GLN A C 1
ATOM 605 O O . GLN A 1 74 ? -23.851 6.245 14.391 1.00 77.88 74 GLN A O 1
ATOM 610 N N . TRP A 1 75 ? -25.973 6.969 14.264 1.00 79.69 75 TRP A N 1
ATOM 611 C CA . TRP A 1 75 ? -26.565 6.121 15.306 1.00 79.69 75 TRP A CA 1
ATOM 612 C C . TRP A 1 75 ? -27.342 4.918 14.769 1.00 79.69 75 TRP A C 1
ATOM 614 O O . TRP A 1 75 ? -27.955 4.192 15.547 1.00 79.69 75 TRP A O 1
ATOM 624 N N . HIS A 1 76 ? -27.319 4.673 13.459 1.00 84.94 76 HIS A N 1
ATOM 625 C CA . HIS A 1 76 ? -27.916 3.473 12.878 1.00 84.94 76 HIS A CA 1
ATOM 626 C C . HIS A 1 76 ? -26.995 2.268 13.123 1.00 84.94 76 HIS A C 1
ATOM 628 O O . HIS A 1 76 ? -26.245 1.847 12.244 1.00 84.94 76 HIS A O 1
ATOM 634 N N . ILE A 1 77 ? -27.034 1.724 14.346 1.00 86.38 77 ILE A N 1
ATOM 635 C CA . ILE A 1 77 ? -26.129 0.662 14.826 1.00 86.38 77 ILE A CA 1
ATOM 636 C C . ILE A 1 77 ? -26.185 -0.586 13.930 1.00 86.38 77 ILE A C 1
ATOM 638 O O . ILE A 1 77 ? -25.167 -1.240 13.718 1.00 86.38 77 ILE A O 1
ATOM 642 N N . HIS A 1 78 ? -27.347 -0.888 13.345 1.00 85.81 78 HIS A N 1
ATOM 643 C CA . HIS A 1 78 ? -27.531 -2.020 12.430 1.00 85.81 78 HIS A CA 1
ATOM 644 C C . HIS A 1 78 ? -26.688 -1.918 11.149 1.00 85.81 78 HIS A C 1
ATOM 646 O O . HIS A 1 78 ? -26.384 -2.935 10.534 1.00 85.81 78 HIS A O 1
ATOM 652 N N . HIS A 1 79 ? -26.271 -0.707 10.771 1.00 85.75 79 HIS A N 1
ATOM 653 C CA . HIS A 1 79 ? -25.435 -0.442 9.598 1.00 85.75 79 HIS A CA 1
ATOM 654 C C . HIS A 1 79 ? -23.962 -0.244 9.961 1.00 85.75 79 HIS A C 1
ATOM 656 O O . HIS A 1 79 ? -23.149 0.143 9.119 1.00 85.75 79 HIS A O 1
ATOM 662 N N . TRP A 1 80 ? -23.591 -0.479 11.222 1.00 90.44 80 TRP A N 1
ATOM 663 C CA . TRP A 1 80 ? -22.219 -0.292 11.650 1.00 90.44 80 TRP A CA 1
ATOM 664 C C . TRP A 1 80 ? -21.333 -1.467 11.250 1.00 90.44 80 TRP A C 1
ATOM 666 O O . TRP A 1 80 ? -21.576 -2.627 11.579 1.00 90.44 80 TRP A O 1
ATOM 676 N N . HIS A 1 81 ? -20.212 -1.137 10.622 1.00 90.06 81 HIS A N 1
ATOM 677 C CA . HIS A 1 81 ? -19.076 -2.020 10.472 1.00 90.06 81 HIS A CA 1
ATOM 678 C C . HIS A 1 81 ? -17.958 -1.587 11.422 1.00 90.06 81 HIS A C 1
ATOM 680 O O . HIS A 1 81 ? -17.352 -0.525 11.276 1.00 90.06 81 HIS A O 1
ATOM 686 N N . ILE A 1 82 ? -17.677 -2.427 12.417 1.00 93.56 82 ILE A N 1
ATOM 687 C CA . ILE A 1 82 ? -16.678 -2.141 13.447 1.00 93.56 82 ILE A CA 1
ATOM 688 C C . ILE A 1 82 ? -15.331 -2.737 13.035 1.00 93.56 82 ILE A C 1
ATOM 690 O O . ILE A 1 82 ? -15.173 -3.954 12.923 1.00 93.56 82 ILE A O 1
ATOM 694 N N . GLN A 1 83 ? -14.334 -1.873 12.868 1.00 93.19 83 GLN A N 1
ATOM 695 C CA . GLN A 1 83 ? -12.959 -2.249 12.568 1.00 93.19 83 GLN A CA 1
ATOM 696 C C . GLN A 1 83 ? -12.075 -2.116 13.813 1.00 93.19 83 GLN A C 1
ATOM 698 O O . GLN A 1 83 ? -11.791 -1.023 14.308 1.00 93.19 83 GLN A O 1
ATOM 703 N N . TRP A 1 84 ? -11.576 -3.253 14.288 1.00 94.06 84 TRP A N 1
ATOM 704 C CA . TRP A 1 84 ? -10.678 -3.351 15.437 1.00 94.06 84 TRP A CA 1
ATOM 705 C C . TRP A 1 84 ? -9.216 -3.216 14.983 1.00 94.06 84 TRP A C 1
ATOM 707 O O . TRP A 1 84 ? -8.535 -4.207 14.708 1.00 94.06 84 TRP A O 1
ATOM 717 N N . ASN A 1 85 ? -8.709 -1.982 14.890 1.00 92.38 85 ASN A N 1
ATOM 718 C CA . ASN A 1 85 ? -7.397 -1.693 14.289 1.00 92.38 85 ASN A CA 1
ATOM 719 C C . ASN A 1 85 ?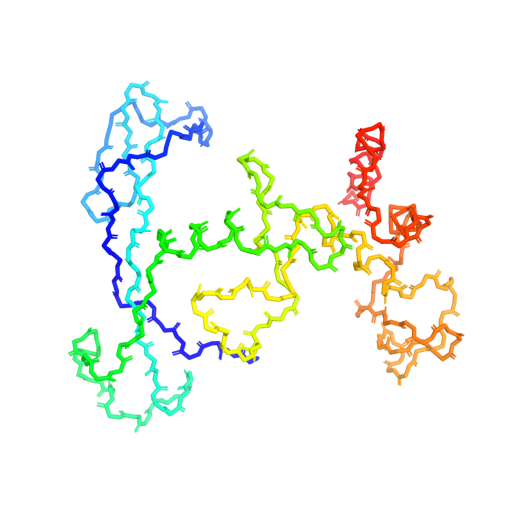 -6.238 -2.401 15.004 1.00 92.38 85 ASN A C 1
ATOM 721 O O . ASN A 1 85 ? -5.251 -2.783 14.373 1.00 92.38 85 ASN A O 1
ATOM 725 N N . PHE A 1 86 ? -6.315 -2.581 16.325 1.00 91.94 86 PHE A N 1
ATOM 726 C CA . PHE A 1 86 ? -5.268 -3.305 17.049 1.00 91.94 86 PHE A CA 1
ATOM 727 C C . PHE A 1 86 ? -5.260 -4.798 16.704 1.00 91.94 86 PHE A C 1
ATOM 729 O O . PHE A 1 86 ? -4.179 -5.327 16.453 1.00 91.94 86 PHE A O 1
ATOM 736 N N . LEU A 1 87 ? -6.426 -5.451 16.609 1.00 92.94 87 LEU A N 1
ATOM 737 C CA . LEU A 1 87 ? -6.525 -6.854 16.192 1.00 92.94 87 LEU A CA 1
ATOM 738 C C . LEU A 1 87 ? -6.019 -7.032 14.763 1.00 92.94 87 LEU A C 1
ATOM 740 O O . LEU A 1 87 ? -5.270 -7.965 14.493 1.00 92.94 87 LEU A O 1
ATOM 744 N N . GLN A 1 88 ? -6.345 -6.101 13.864 1.00 92.00 88 GLN A N 1
ATOM 745 C CA . GLN A 1 88 ? -5.827 -6.115 12.498 1.00 92.00 88 GLN A CA 1
ATOM 746 C C . GLN A 1 88 ? -4.296 -5.993 12.467 1.00 92.00 88 GLN A C 1
ATOM 748 O O . GLN A 1 88 ? -3.626 -6.763 11.783 1.00 92.00 88 GLN A O 1
ATOM 753 N N . ASN A 1 89 ? -3.715 -5.080 13.251 1.00 91.88 89 ASN A N 1
ATOM 754 C CA . ASN A 1 89 ? -2.258 -4.950 13.352 1.00 91.88 89 ASN A CA 1
ATOM 755 C C . ASN A 1 89 ? -1.598 -6.214 13.928 1.00 91.88 89 ASN A C 1
ATOM 757 O O . ASN A 1 89 ? -0.553 -6.639 13.436 1.00 91.88 89 ASN A O 1
ATOM 761 N N . TRP A 1 90 ? -2.205 -6.827 14.946 1.00 94.12 90 TRP A N 1
ATOM 762 C CA . TRP A 1 90 ? -1.738 -8.086 15.534 1.00 94.12 90 TRP A CA 1
ATOM 763 C C . TRP A 1 90 ? -1.789 -9.234 14.529 1.00 94.12 90 TRP A C 1
ATOM 765 O O . TRP A 1 90 ? -0.779 -9.901 14.306 1.00 94.12 90 TRP A O 1
ATOM 775 N N . ARG A 1 91 ? -2.927 -9.406 13.854 1.00 95.38 91 ARG A N 1
ATOM 776 C CA . ARG A 1 91 ? -3.108 -10.377 12.772 1.00 95.38 91 ARG A CA 1
ATOM 777 C C . ARG A 1 91 ? -2.051 -10.198 11.685 1.00 95.38 91 ARG A C 1
ATOM 779 O O . ARG A 1 91 ? -1.414 -11.173 11.291 1.00 95.38 91 ARG A O 1
ATOM 786 N N . ARG A 1 92 ? -1.803 -8.959 11.249 1.00 94.69 92 ARG A N 1
ATOM 787 C CA . ARG A 1 92 ? -0.776 -8.653 10.241 1.00 94.69 92 ARG A CA 1
ATOM 788 C C . ARG A 1 92 ? 0.628 -9.008 10.700 1.00 94.69 92 ARG A C 1
ATOM 790 O O . ARG A 1 92 ? 1.405 -9.566 9.933 1.00 94.69 92 ARG A O 1
ATOM 797 N N . ARG A 1 93 ? 0.943 -8.720 11.960 1.00 95.25 93 ARG A N 1
ATOM 798 C CA . ARG A 1 93 ? 2.246 -9.033 12.548 1.00 95.25 93 ARG A CA 1
ATOM 799 C C . ARG A 1 93 ? 2.485 -10.537 12.681 1.00 95.25 93 ARG A C 1
ATOM 801 O O . ARG A 1 93 ? 3.585 -10.999 12.393 1.00 95.25 93 ARG A O 1
ATOM 808 N N . LEU A 1 94 ? 1.483 -11.289 13.127 1.00 96.06 94 LEU A N 1
ATOM 809 C CA . LEU A 1 94 ? 1.641 -12.708 13.446 1.00 96.06 94 LEU A CA 1
ATOM 810 C C . LEU A 1 94 ? 1.419 -13.617 12.232 1.00 96.06 94 LEU A C 1
ATOM 812 O O . LEU A 1 94 ? 2.237 -14.499 11.951 1.00 96.06 94 LEU A O 1
ATOM 816 N N . LEU A 1 95 ? 0.346 -13.380 11.480 1.00 96.94 95 LEU A N 1
ATOM 817 C CA . LEU A 1 95 ? -0.196 -14.342 10.518 1.00 96.94 95 LEU A CA 1
ATOM 818 C C . LEU A 1 9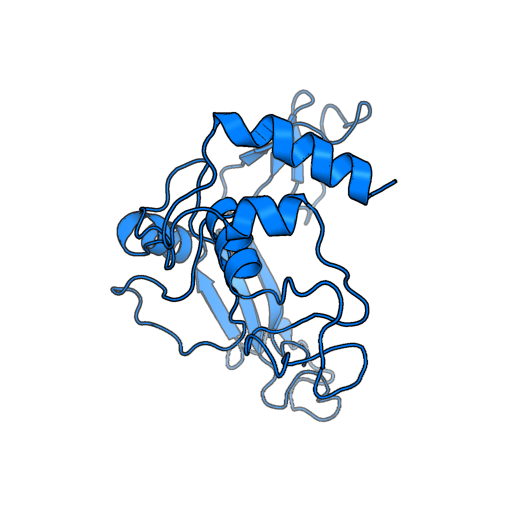5 ? 0.003 -13.920 9.064 1.00 96.94 95 LEU A C 1
ATOM 820 O O . LEU A 1 95 ? 0.293 -14.764 8.221 1.00 96.94 95 LEU A O 1
ATOM 824 N N . THR A 1 96 ? -0.129 -12.631 8.754 1.00 96.75 96 THR A N 1
ATOM 825 C CA . THR A 1 96 ? 0.014 -12.144 7.375 1.00 96.75 96 THR A CA 1
ATOM 826 C C . THR A 1 96 ? 1.467 -12.251 6.908 1.00 96.75 96 THR A C 1
ATOM 828 O O . THR A 1 96 ? 2.418 -11.990 7.657 1.00 96.75 96 THR A O 1
ATOM 831 N N . ARG A 1 97 ? 1.638 -12.660 5.653 1.00 97.81 97 ARG A N 1
ATOM 832 C CA . ARG A 1 97 ? 2.913 -12.675 4.934 1.00 97.81 97 ARG A CA 1
ATOM 833 C C . ARG A 1 97 ? 2.782 -11.810 3.693 1.00 97.81 97 ARG A C 1
ATOM 835 O O . ARG A 1 97 ? 1.687 -11.696 3.145 1.00 97.81 97 ARG A O 1
ATOM 842 N N . CYS A 1 98 ? 3.880 -11.192 3.279 1.00 98.06 98 CYS A N 1
ATOM 843 C CA . CYS A 1 98 ? 3.915 -10.494 2.005 1.00 98.06 98 CYS A CA 1
ATOM 844 C C . CYS A 1 98 ? 3.638 -11.492 0.875 1.00 98.06 98 CYS A C 1
ATOM 846 O O . CYS A 1 98 ? 4.271 -12.542 0.821 1.00 98.06 98 CYS A O 1
ATOM 848 N N . ALA A 1 99 ? 2.706 -11.164 -0.017 1.00 97.88 99 ALA A N 1
ATOM 849 C CA . ALA A 1 99 ? 2.341 -12.016 -1.146 1.00 97.88 99 ALA A CA 1
ATOM 850 C C . ALA A 1 99 ? 3.460 -12.144 -2.197 1.00 97.88 99 ALA A C 1
ATOM 852 O O . ALA A 1 99 ? 3.442 -13.092 -2.969 1.00 97.88 99 ALA A O 1
ATOM 853 N N . TRP A 1 100 ? 4.429 -11.223 -2.196 1.00 98.06 100 TRP A N 1
ATOM 854 C CA . TRP A 1 100 ? 5.588 -11.246 -3.088 1.00 98.06 100 TRP A CA 1
ATOM 855 C C . TRP A 1 100 ? 6.763 -12.020 -2.479 1.00 98.06 100 TRP A C 1
ATOM 857 O O . TRP A 1 100 ? 7.103 -13.097 -2.949 1.00 98.06 100 TRP A O 1
ATOM 867 N N . CYS A 1 101 ? 7.349 -11.520 -1.384 1.00 98.06 101 CYS A N 1
ATOM 868 C CA . CYS A 1 101 ? 8.564 -12.108 -0.806 1.00 98.06 101 CYS A CA 1
ATOM 869 C C . CYS A 1 101 ? 8.319 -13.169 0.281 1.00 98.06 101 CYS A C 1
ATOM 871 O O . CYS A 1 101 ? 9.266 -13.695 0.859 1.00 98.06 101 CYS A O 1
ATOM 873 N N . GLY A 1 102 ? 7.065 -13.417 0.679 1.00 98.06 102 GLY A N 1
ATOM 874 C CA . GLY A 1 102 ? 6.731 -14.321 1.791 1.00 98.06 102 GLY A CA 1
ATOM 875 C C . GLY A 1 102 ? 7.142 -13.816 3.184 1.00 98.06 102 GLY A C 1
ATOM 876 O O . GLY A 1 102 ? 6.862 -14.464 4.196 1.00 98.06 102 GLY A O 1
ATOM 877 N N . GLY A 1 103 ? 7.782 -12.647 3.274 1.00 97.69 103 GLY A N 1
ATOM 878 C CA . GLY A 1 103 ? 8.297 -12.076 4.514 1.00 97.69 103 GLY A CA 1
ATOM 879 C C . GLY A 1 103 ? 7.210 -11.712 5.532 1.00 97.69 103 GLY A C 1
ATOM 880 O O . GLY A 1 103 ? 6.057 -11.429 5.195 1.00 97.69 103 GLY A O 1
ATOM 881 N N . ARG A 1 104 ? 7.585 -11.701 6.818 1.00 97.88 104 ARG A N 1
ATOM 882 C CA . ARG A 1 104 ? 6.702 -11.302 7.931 1.00 97.88 104 ARG A CA 1
ATOM 883 C C . ARG A 1 104 ? 6.630 -9.780 8.062 1.00 97.88 104 ARG A C 1
ATOM 885 O O . ARG A 1 104 ? 7.606 -9.087 7.792 1.00 97.88 104 ARG A O 1
ATOM 892 N N . SER A 1 105 ? 5.515 -9.271 8.582 1.00 97.06 105 SER A N 1
ATOM 893 C CA . SER A 1 105 ? 5.394 -7.857 8.954 1.00 97.06 105 SER A CA 1
ATOM 894 C C . SER A 1 105 ? 6.247 -7.540 10.189 1.00 97.06 105 SER A C 1
ATOM 896 O O . SER A 1 105 ? 6.099 -8.175 11.236 1.00 97.06 105 SER A O 1
ATOM 898 N N . ARG A 1 106 ? 7.106 -6.520 10.096 1.00 95.88 106 ARG A N 1
ATOM 899 C CA . ARG A 1 106 ? 8.000 -6.060 11.173 1.00 95.88 106 ARG A CA 1
ATOM 900 C C . ARG A 1 106 ? 7.752 -4.585 11.502 1.00 95.88 106 ARG A C 1
ATOM 902 O O . ARG A 1 106 ? 7.044 -3.868 10.797 1.00 95.88 106 ARG A O 1
ATOM 909 N N . LYS A 1 107 ? 8.305 -4.112 12.623 1.00 92.31 107 LYS A N 1
ATOM 910 C CA . LYS A 1 107 ? 8.253 -2.686 12.981 1.00 92.31 107 LYS A CA 1
ATOM 911 C C . LYS A 1 107 ? 9.117 -1.903 11.986 1.00 92.31 107 LYS A C 1
ATOM 913 O O . LYS A 1 107 ? 10.291 -2.209 11.857 1.00 92.31 107 LYS A O 1
ATOM 918 N N . GLY A 1 108 ? 8.531 -0.911 11.316 1.00 91.88 108 GLY A N 1
ATOM 919 C CA . GLY A 1 108 ? 9.198 -0.133 10.260 1.00 91.88 108 GLY A CA 1
ATOM 920 C C . GLY A 1 108 ? 9.096 -0.750 8.861 1.00 91.88 108 GLY A C 1
ATOM 921 O O . GLY A 1 108 ? 9.359 -0.060 7.890 1.00 91.88 108 GLY A O 1
ATOM 922 N N . ASP A 1 109 ? 8.642 -2.000 8.764 1.00 95.12 109 ASP A N 1
ATOM 923 C CA . ASP A 1 109 ? 8.537 -2.752 7.515 1.00 95.12 109 ASP A CA 1
ATOM 924 C C . ASP A 1 109 ? 7.261 -3.604 7.541 1.00 95.12 109 ASP A C 1
ATOM 926 O O . ASP A 1 109 ? 7.262 -4.818 7.785 1.00 95.12 109 ASP A O 1
ATOM 930 N N . ALA A 1 110 ? 6.127 -2.912 7.453 1.00 96.31 110 ALA A N 1
ATOM 931 C CA . ALA A 1 110 ? 4.817 -3.517 7.625 1.00 96.31 110 ALA A CA 1
ATOM 932 C C . ALA A 1 110 ? 4.302 -4.128 6.317 1.00 96.31 110 ALA A C 1
ATOM 934 O O . ALA A 1 110 ? 4.502 -3.578 5.239 1.00 96.31 110 ALA A O 1
ATOM 935 N N . VAL A 1 111 ? 3.574 -5.241 6.430 1.00 97.00 111 VAL A N 1
ATOM 936 C CA . VAL A 1 111 ? 2.809 -5.818 5.315 1.00 97.00 111 VAL A CA 1
ATOM 937 C C . VAL A 1 111 ? 1.415 -5.191 5.333 1.00 97.00 111 VAL A C 1
ATOM 939 O O . VAL A 1 111 ? 0.526 -5.645 6.058 1.00 97.00 111 VAL A O 1
ATOM 942 N N . ASN A 1 112 ? 1.248 -4.075 4.624 1.00 95.31 112 ASN A N 1
ATOM 943 C CA . ASN A 1 112 ? 0.032 -3.253 4.667 1.00 95.31 112 ASN A CA 1
ATOM 944 C C . ASN A 1 112 ? -0.343 -2.578 3.337 1.00 95.31 112 ASN A C 1
ATOM 946 O O . ASN A 1 112 ? -1.315 -1.824 3.323 1.00 95.31 112 ASN A O 1
ATOM 950 N N . HIS A 1 113 ? 0.383 -2.834 2.248 1.00 95.69 113 HIS A N 1
ATOM 951 C CA . HIS A 1 113 ? 0.016 -2.365 0.911 1.00 95.69 113 HIS A CA 1
ATOM 952 C C . HIS A 1 113 ? -0.858 -3.411 0.224 1.00 95.69 113 HIS A C 1
ATOM 954 O O . HIS A 1 113 ? -0.509 -4.583 0.244 1.00 95.69 113 HIS A O 1
ATOM 960 N N . SER A 1 114 ? -1.981 -3.008 -0.365 1.00 94.44 114 SER A N 1
ATOM 961 C CA . SER A 1 114 ? -2.887 -3.897 -1.103 1.00 94.44 114 SER A CA 1
ATOM 962 C C . SER A 1 114 ? -3.031 -3.410 -2.538 1.00 94.44 114 SER A C 1
ATOM 964 O O . SER A 1 114 ? -3.070 -2.202 -2.777 1.00 94.44 114 SER A O 1
ATOM 966 N N . HIS A 1 115 ? -3.157 -4.335 -3.487 1.00 91.69 115 HIS A N 1
ATOM 967 C CA . HIS A 1 115 ? -3.610 -4.030 -4.854 1.00 91.69 115 HIS A CA 1
ATOM 968 C C . HIS A 1 115 ? -5.078 -4.398 -5.076 1.00 91.69 115 HIS A C 1
ATOM 970 O O . HIS A 1 115 ? -5.617 -4.191 -6.157 1.00 91.69 115 HIS A O 1
ATOM 976 N N . GLN A 1 116 ? -5.733 -4.928 -4.044 1.00 89.00 116 GLN A N 1
ATOM 977 C CA . GLN A 1 116 ? -7.129 -5.339 -4.069 1.00 89.00 116 GLN A CA 1
ATOM 978 C C . GLN A 1 116 ? -7.939 -4.447 -3.130 1.00 89.00 116 GLN A C 1
ATOM 980 O O . GLN A 1 116 ? -7.589 -4.279 -1.960 1.00 89.00 116 GLN A O 1
ATOM 985 N N . TRP A 1 117 ? -9.039 -3.901 -3.641 1.00 76.25 117 TRP A N 1
ATOM 986 C CA . TRP A 1 117 ? -9.978 -3.101 -2.852 1.00 76.25 117 TRP A CA 1
ATOM 987 C C . TRP A 1 117 ? -11.157 -3.934 -2.326 1.00 76.25 117 TRP A C 1
ATOM 989 O O . TRP A 1 117 ? -11.622 -3.693 -1.220 1.00 76.25 117 TRP A O 1
ATOM 999 N N . GLY A 1 118 ? -11.597 -4.955 -3.075 1.00 79.75 118 GLY A N 1
ATOM 1000 C CA . GLY A 1 118 ? -12.816 -5.732 -2.790 1.00 79.75 118 GLY A CA 1
ATOM 1001 C C . GLY A 1 118 ? -12.600 -7.227 -2.544 1.00 79.75 118 GLY A C 1
ATOM 1002 O O . GLY A 1 118 ? -13.483 -8.028 -2.838 1.00 79.75 118 GLY A O 1
ATOM 1003 N N . GLY A 1 119 ? -11.422 -7.635 -2.066 1.00 81.94 119 GLY A N 1
ATOM 1004 C CA . GLY A 1 119 ? -11.143 -9.050 -1.802 1.00 81.94 119 GLY A CA 1
ATOM 1005 C C . GLY A 1 119 ? -12.087 -9.652 -0.742 1.00 81.94 119 GLY A C 1
ATOM 1006 O O . GLY A 1 119 ? -12.522 -8.943 0.171 1.00 81.94 119 GLY A O 1
ATOM 1007 N N . PRO A 1 120 ? -12.392 -10.963 -0.806 1.00 86.12 120 PRO A N 1
ATOM 1008 C CA . PRO A 1 120 ? -13.269 -11.606 0.165 1.00 86.12 120 PRO A CA 1
ATOM 1009 C C . PRO A 1 120 ? -12.683 -11.514 1.577 1.00 86.12 120 PRO A C 1
ATOM 1011 O O . PRO A 1 120 ? -11.484 -11.744 1.790 1.00 86.12 120 PRO A O 1
ATOM 1014 N N . LYS A 1 121 ? -13.545 -11.229 2.561 1.00 85.56 121 LYS A N 1
ATOM 1015 C CA . LYS A 1 121 ? -13.149 -11.165 3.973 1.00 85.56 121 LYS A CA 1
ATOM 1016 C C . LYS A 1 121 ? -12.550 -12.504 4.399 1.00 85.56 121 LYS A C 1
ATOM 1018 O O . LYS A 1 121 ? -13.167 -13.555 4.271 1.00 85.56 121 LYS A O 1
ATOM 1023 N N . GLN A 1 122 ? -11.332 -12.453 4.924 1.00 90.56 122 GLN A N 1
ATOM 1024 C CA . GLN A 1 122 ? -10.632 -13.631 5.425 1.00 90.56 122 GLN A CA 1
ATOM 1025 C C . GLN A 1 122 ? -10.853 -13.772 6.941 1.00 90.56 122 GLN A C 1
ATOM 1027 O O . GLN A 1 122 ? -10.723 -12.756 7.640 1.00 90.56 122 GLN A O 1
ATOM 1032 N N . PRO A 1 123 ? -11.067 -14.993 7.471 1.00 91.75 123 PRO A N 1
ATOM 1033 C CA . PRO A 1 123 ? -11.207 -15.232 8.909 1.00 91.75 123 PRO A CA 1
ATOM 1034 C C . PRO A 1 123 ? -10.031 -14.687 9.728 1.00 91.75 123 PRO A C 1
ATOM 1036 O O . PRO A 1 123 ? -8.893 -14.694 9.257 1.00 91.75 123 PRO A O 1
ATOM 1039 N N . LEU A 1 124 ? -10.281 -14.237 10.963 1.00 89.69 124 LEU A N 1
ATOM 1040 C CA . LEU A 1 124 ? -9.275 -13.557 11.798 1.00 89.69 124 LEU A CA 1
ATOM 1041 C C . LEU A 1 124 ? -8.049 -14.427 12.132 1.00 89.69 124 LEU A C 1
ATOM 1043 O O . LEU A 1 124 ? -6.956 -13.888 12.293 1.00 89.69 124 LEU A O 1
ATOM 1047 N N . TRP A 1 125 ? -8.210 -15.753 12.179 1.00 91.69 125 TRP A N 1
ATOM 1048 C CA . TRP A 1 125 ? -7.134 -16.723 12.430 1.00 91.69 125 TRP A CA 1
ATOM 1049 C C . TRP A 1 125 ? -6.292 -17.061 11.192 1.00 91.69 125 TRP A C 1
ATOM 1051 O O . TRP A 1 125 ? -5.347 -17.842 11.281 1.00 91.69 125 TRP A O 1
ATOM 1061 N N . ARG A 1 126 ? -6.605 -16.485 10.025 1.00 94.75 126 ARG A N 1
ATOM 1062 C CA . ARG A 1 126 ? -5.814 -16.638 8.798 1.00 94.75 126 ARG A CA 1
ATOM 1063 C C . ARG A 1 126 ? -5.105 -15.331 8.468 1.00 94.75 126 ARG A C 1
ATOM 1065 O O . ARG A 1 126 ? -5.675 -14.260 8.649 1.00 94.75 126 ARG A O 1
ATOM 1072 N N . GLY A 1 127 ? -3.887 -15.385 7.936 1.00 94.25 127 GLY A N 1
ATOM 1073 C CA . GLY A 1 127 ? -3.239 -14.194 7.374 1.00 94.25 127 GLY A CA 1
ATOM 1074 C C . GLY A 1 127 ? -4.078 -13.556 6.259 1.00 94.25 127 GLY A C 1
ATOM 1075 O O . GLY A 1 127 ? -4.801 -14.252 5.543 1.00 94.25 127 GLY A O 1
ATOM 1076 N N . GLU A 1 128 ? -4.001 -12.233 6.125 1.00 94.12 128 GLU A N 1
ATOM 1077 C CA . GLU A 1 128 ? -4.549 -11.535 4.954 1.00 94.12 128 GLU A CA 1
ATOM 1078 C C . GLU A 1 128 ? -3.742 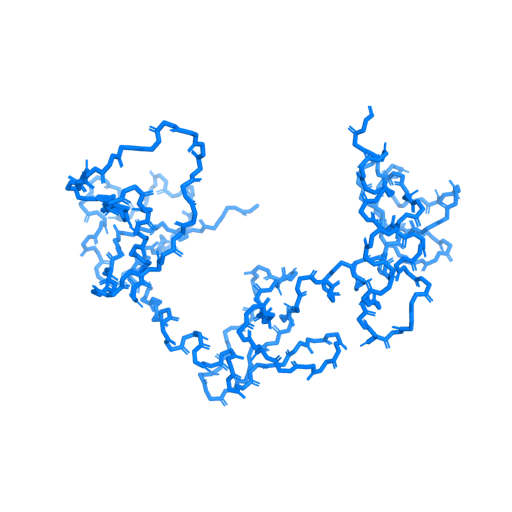-11.940 3.702 1.00 94.12 128 GLU A C 1
ATOM 1080 O O . GLU A 1 128 ? -2.531 -12.157 3.776 1.00 94.12 128 GLU A O 1
ATOM 1085 N N . ARG A 1 129 ? -4.416 -12.081 2.556 1.00 94.25 129 ARG A N 1
ATOM 1086 C CA . ARG A 1 129 ? -3.790 -12.378 1.257 1.00 94.25 129 ARG A CA 1
ATOM 1087 C C . ARG A 1 129 ? -3.688 -11.098 0.431 1.00 94.25 129 ARG A C 1
ATOM 1089 O O . ARG A 1 129 ? -4.426 -10.155 0.689 1.00 94.25 129 ARG A O 1
ATOM 1096 N N . GLY A 1 130 ? -2.784 -11.076 -0.549 1.00 94.81 130 GLY A N 1
ATOM 1097 C CA . GLY A 1 130 ? -2.632 -9.928 -1.454 1.00 94.81 130 GLY A CA 1
ATOM 1098 C C . GLY A 1 130 ? -2.121 -8.656 -0.771 1.00 94.81 130 GLY A C 1
ATOM 1099 O O . GLY A 1 130 ? -2.319 -7.564 -1.297 1.00 94.81 130 GLY A O 1
ATOM 1100 N N . LEU A 1 131 ? -1.492 -8.791 0.404 1.00 96.50 131 LEU A N 1
ATOM 1101 C CA . LEU A 1 131 ? -0.797 -7.690 1.056 1.00 96.50 131 LEU A CA 1
ATOM 1102 C C . LEU A 1 131 ? 0.705 -7.764 0.804 1.00 96.50 131 LEU A C 1
ATOM 1104 O O . LEU A 1 131 ? 1.299 -8.840 0.761 1.00 96.50 131 LEU A O 1
ATOM 1108 N N . PHE A 1 132 ? 1.327 -6.599 0.719 1.00 98.12 132 PHE A N 1
ATOM 1109 C CA . PHE A 1 132 ? 2.726 -6.420 0.378 1.00 98.12 132 PHE A CA 1
ATOM 1110 C C . PHE A 1 132 ? 3.417 -5.487 1.373 1.00 98.12 132 PHE A C 1
ATOM 1112 O O . PHE A 1 132 ? 2.777 -4.646 2.017 1.00 98.12 132 PHE A O 1
ATOM 1119 N N . HIS A 1 133 ? 4.736 -5.632 1.489 1.00 98.38 133 HIS A N 1
ATOM 1120 C CA . HIS A 1 133 ? 5.585 -4.532 1.948 1.00 98.38 133 HIS A CA 1
ATOM 1121 C C . HIS A 1 133 ? 5.583 -3.405 0.906 1.00 98.38 133 HIS A C 1
ATOM 1123 O O . HIS A 1 133 ? 5.245 -3.636 -0.257 1.00 98.38 133 HIS A O 1
ATOM 1129 N N . SER A 1 134 ? 5.947 -2.188 1.313 1.00 97.00 134 SER A N 1
ATOM 1130 C CA . SER A 1 134 ? 5.919 -1.025 0.414 1.00 97.00 134 SER A CA 1
ATOM 1131 C C . SER A 1 134 ? 6.824 -1.195 -0.808 1.00 97.00 134 SER A C 1
ATOM 1133 O O . SER A 1 134 ? 6.422 -0.852 -1.912 1.00 97.00 134 SER A O 1
ATOM 1135 N N . ASP A 1 135 ? 8.033 -1.715 -0.616 1.00 97.25 135 ASP A N 1
ATOM 1136 C CA . ASP A 1 135 ? 9.018 -1.976 -1.668 1.00 97.25 135 ASP A CA 1
ATOM 1137 C C . ASP A 1 135 ? 8.602 -3.161 -2.548 1.00 97.25 135 ASP A C 1
ATOM 1139 O O . ASP A 1 135 ? 8.573 -3.036 -3.769 1.00 97.25 135 ASP A O 1
ATOM 1143 N N . CYS A 1 136 ? 8.176 -4.272 -1.938 1.00 98.25 136 CYS A N 1
ATOM 1144 C CA . CYS A 1 136 ? 7.643 -5.437 -2.647 1.00 98.25 136 CYS A CA 1
ATOM 1145 C C . CYS A 1 136 ? 6.472 -5.064 -3.565 1.00 98.25 136 CYS A C 1
ATOM 1147 O O . CYS A 1 136 ? 6.369 -5.573 -4.673 1.00 98.25 136 CYS A O 1
ATOM 1149 N N . SER A 1 137 ? 5.598 -4.158 -3.114 1.00 97.88 137 SER A N 1
ATOM 1150 C CA . SER A 1 137 ? 4.493 -3.636 -3.922 1.00 97.88 137 SER A CA 1
ATOM 1151 C C . SER A 1 137 ? 4.982 -2.893 -5.169 1.00 97.88 137 SER A C 1
ATOM 1153 O O . SER A 1 137 ? 4.298 -2.922 -6.188 1.00 97.88 137 SER A O 1
ATOM 1155 N N . SER A 1 138 ? 6.104 -2.176 -5.089 1.00 97.06 138 SER A N 1
ATOM 1156 C CA . SER A 1 138 ? 6.673 -1.458 -6.235 1.00 97.06 138 SER A CA 1
ATOM 1157 C C . SER A 1 138 ? 7.315 -2.420 -7.230 1.00 97.06 138 SER A C 1
ATOM 1159 O O . SER A 1 138 ? 7.080 -2.290 -8.427 1.00 97.06 138 SER A O 1
ATOM 1161 N N . VAL A 1 139 ? 8.067 -3.408 -6.731 1.00 98.12 139 VAL A N 1
ATOM 1162 C CA . VAL A 1 139 ? 8.701 -4.449 -7.558 1.00 98.12 139 VAL A CA 1
ATOM 1163 C C . VAL A 1 139 ? 7.640 -5.261 -8.298 1.00 98.12 139 VAL A C 1
ATOM 1165 O O . VAL A 1 139 ? 7.682 -5.354 -9.519 1.00 98.12 139 VAL A O 1
ATOM 1168 N N . GLU A 1 140 ? 6.633 -5.773 -7.587 1.00 98.00 140 GLU A N 1
ATOM 1169 C CA . GLU A 1 140 ? 5.550 -6.561 -8.189 1.00 98.00 140 GLU A CA 1
ATOM 1170 C C . GLU A 1 140 ? 4.838 -5.789 -9.313 1.00 98.00 140 GLU A C 1
ATOM 1172 O O . GLU A 1 140 ? 4.635 -6.318 -10.408 1.00 98.00 140 GLU A O 1
ATOM 1177 N N . ARG A 1 141 ? 4.557 -4.497 -9.095 1.00 96.88 141 ARG A N 1
ATOM 1178 C CA . ARG A 1 141 ? 3.949 -3.646 -10.124 1.00 96.88 141 ARG A CA 1
ATOM 1179 C C . ARG A 1 141 ? 4.847 -3.464 -11.338 1.00 96.88 141 ARG A C 1
ATOM 1181 O O . ARG A 1 141 ? 4.331 -3.466 -12.450 1.00 96.88 141 ARG A O 1
ATOM 1188 N N . ALA A 1 142 ? 6.153 -3.305 -11.140 1.00 97.38 142 ALA A N 1
ATOM 1189 C CA . ALA A 1 142 ? 7.109 -3.204 -12.239 1.00 97.38 142 ALA A CA 1
ATOM 1190 C C . ALA A 1 142 ? 7.158 -4.507 -13.057 1.00 97.38 142 ALA A C 1
ATOM 1192 O O . ALA A 1 142 ? 7.150 -4.457 -14.285 1.00 97.38 142 ALA A O 1
ATOM 1193 N N . HIS A 1 143 ? 7.086 -5.674 -12.404 1.00 97.56 143 HIS A N 1
ATOM 1194 C CA . HIS A 1 143 ? 6.979 -6.962 -13.101 1.00 97.56 143 HIS A CA 1
ATOM 1195 C C . HIS A 1 143 ? 5.716 -7.080 -13.956 1.00 97.56 143 HIS A C 1
ATOM 1197 O O . HIS A 1 143 ? 5.774 -7.698 -15.019 1.00 97.56 143 HIS A O 1
ATOM 1203 N N . ASN A 1 144 ? 4.604 -6.487 -13.526 1.00 96.50 144 ASN A N 1
ATOM 1204 C CA . ASN A 1 144 ? 3.331 -6.515 -14.250 1.00 96.50 144 ASN A CA 1
ATOM 1205 C C . ASN A 1 144 ? 3.156 -5.363 -15.256 1.00 96.50 144 ASN A C 1
ATOM 1207 O O . ASN A 1 144 ? 2.161 -5.331 -15.985 1.00 96.50 144 ASN A O 1
ATOM 1211 N N . LEU A 1 145 ? 4.106 -4.427 -15.316 1.00 97.38 145 LEU A N 1
ATOM 1212 C CA . LEU A 1 145 ? 4.085 -3.293 -16.233 1.00 97.38 145 LEU A CA 1
ATOM 1213 C C 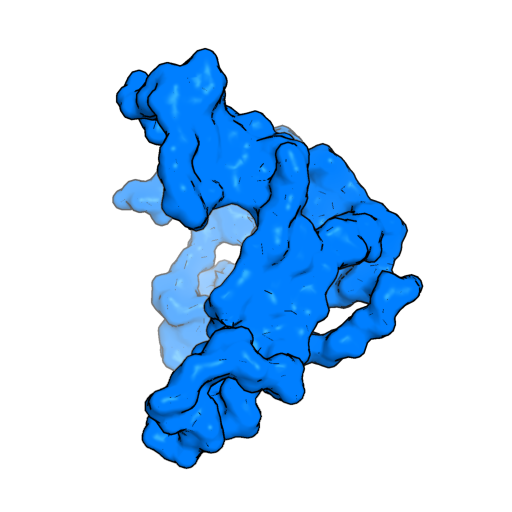. LEU A 1 145 ? 4.619 -3.699 -17.614 1.00 97.38 145 LEU A C 1
ATOM 1215 O O . LEU A 1 145 ? 5.639 -4.378 -17.737 1.00 97.38 145 LEU A O 1
ATOM 1219 N N . CYS A 1 146 ? 3.954 -3.252 -18.678 1.00 97.81 146 CYS A N 1
ATOM 1220 C CA . CYS A 1 146 ? 4.484 -3.365 -20.035 1.00 97.81 146 CYS A CA 1
ATOM 1221 C C . CYS A 1 146 ? 5.695 -2.438 -20.218 1.00 97.81 146 CYS A C 1
ATOM 1223 O O . CYS A 1 146 ? 5.544 -1.217 -20.142 1.00 97.81 146 CYS A O 1
ATOM 1225 N N . LEU A 1 147 ? 6.863 -3.008 -20.532 1.00 97.62 147 LEU A N 1
ATOM 1226 C CA . LEU A 1 147 ? 8.130 -2.286 -20.725 1.00 97.62 147 LEU A CA 1
ATOM 1227 C C . LEU A 1 147 ? 8.551 -2.100 -22.196 1.00 97.62 147 LEU A C 1
ATOM 1229 O O . LEU A 1 147 ? 9.649 -1.622 -22.442 1.00 97.62 147 LEU A O 1
ATOM 1233 N N . CYS A 1 148 ? 7.713 -2.478 -23.166 1.00 96.69 148 CYS A N 1
ATOM 1234 C CA . CYS A 1 148 ? 8.025 -2.333 -24.595 1.00 96.69 148 CYS A CA 1
ATOM 1235 C C . CYS A 1 148 ? 8.189 -0.852 -24.975 1.00 96.69 148 CYS A C 1
ATOM 1237 O O . CYS A 1 148 ? 7.365 -0.035 -24.563 1.00 96.69 148 CYS A O 1
ATOM 1239 N N . ASP A 1 149 ? 9.191 -0.495 -25.773 1.00 95.12 149 ASP A N 1
ATOM 1240 C CA . ASP A 1 149 ? 9.363 0.905 -26.187 1.00 95.12 149 ASP A CA 1
ATOM 1241 C C . ASP A 1 149 ? 8.222 1.359 -27.116 1.00 95.12 149 ASP A C 1
ATOM 1243 O O . ASP A 1 149 ? 7.688 2.450 -26.930 1.00 95.12 149 ASP A O 1
ATOM 1247 N N . ASP A 1 150 ? 7.749 0.465 -27.992 1.00 95.44 150 ASP A N 1
ATOM 1248 C CA . ASP A 1 150 ? 6.581 0.662 -28.859 1.00 95.44 150 ASP A CA 1
ATOM 1249 C C . ASP A 1 150 ? 5.537 -0.457 -28.639 1.00 95.44 150 ASP A C 1
ATOM 1251 O O . ASP A 1 150 ? 5.605 -1.521 -29.264 1.00 95.44 150 ASP A O 1
ATOM 1255 N N . PRO A 1 151 ? 4.634 -0.327 -27.647 1.00 96.25 151 PRO A N 1
ATOM 1256 C CA . PRO A 1 151 ? 3.647 -1.360 -27.365 1.00 96.25 151 PRO A CA 1
ATOM 1257 C C . PRO A 1 151 ? 2.447 -1.281 -28.316 1.00 96.25 151 PRO A C 1
ATOM 1259 O O . PRO A 1 151 ? 1.850 -0.225 -28.508 1.00 96.25 151 PRO A O 1
ATOM 1262 N N . LEU A 1 152 ? 1.978 -2.435 -28.783 1.00 97.19 152 LEU A N 1
ATOM 1263 C CA . LEU A 1 152 ? 0.653 -2.540 -29.387 1.00 97.19 152 LEU A CA 1
ATOM 1264 C C . LEU A 1 152 ? -0.390 -2.758 -28.279 1.00 97.19 152 LEU A C 1
ATOM 1266 O O . LEU A 1 152 ? -0.532 -3.879 -27.788 1.00 97.19 152 LEU A O 1
ATOM 1270 N N . LEU A 1 153 ? -1.058 -1.689 -27.836 1.00 97.50 153 LEU A N 1
ATOM 1271 C CA . LEU A 1 153 ? -2.047 -1.724 -26.748 1.00 97.50 153 LEU A CA 1
ATOM 1272 C C . LEU A 1 153 ? -3.478 -1.882 -27.281 1.00 97.50 153 LEU A C 1
ATOM 12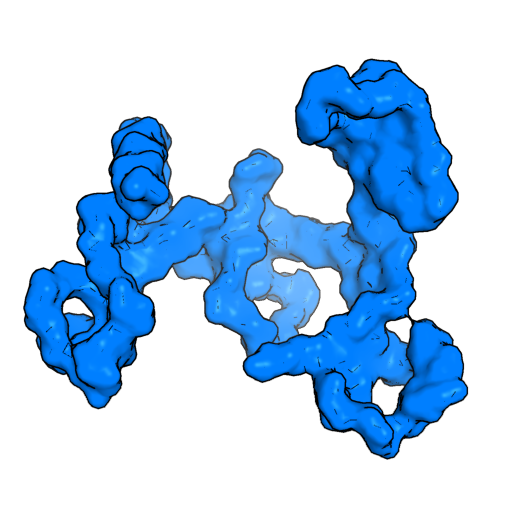74 O O . LEU A 1 153 ? -3.837 -1.292 -28.299 1.00 97.50 153 LEU A O 1
ATOM 1278 N N . ASP A 1 154 ? -4.310 -2.631 -26.561 1.00 96.44 154 ASP A N 1
ATOM 1279 C CA . ASP A 1 154 ? -5.727 -2.876 -26.885 1.00 96.44 154 ASP A CA 1
ATOM 1280 C C . ASP A 1 154 ? -6.606 -1.609 -26.922 1.00 96.44 154 ASP A C 1
ATOM 1282 O O . ASP A 1 154 ? -7.579 -1.560 -27.677 1.00 96.44 154 ASP A O 1
ATOM 1286 N N . HIS A 1 155 ? -6.260 -0.567 -26.162 1.00 95.94 155 HIS A N 1
ATOM 1287 C CA . HIS A 1 155 ? -7.000 0.696 -26.118 1.00 95.94 155 HIS A CA 1
ATOM 1288 C C . HIS A 1 155 ? -6.180 1.910 -26.584 1.00 95.94 155 HIS A C 1
ATOM 1290 O O . HIS A 1 155 ? -6.428 3.036 -26.153 1.00 95.94 155 HIS A O 1
ATOM 1296 N N . GLY A 1 156 ? -5.211 1.701 -27.480 1.00 93.19 156 GLY A N 1
ATOM 1297 C CA . GLY A 1 156 ? -4.396 2.772 -28.060 1.00 93.19 156 GLY A CA 1
ATOM 1298 C C . GLY A 1 156 ? -3.248 3.204 -27.147 1.00 93.19 156 GLY A C 1
ATOM 1299 O O . GLY A 1 156 ? -2.118 2.780 -27.355 1.00 93.19 156 GLY A O 1
ATOM 1300 N N . ASP A 1 157 ? -3.512 4.032 -26.133 1.00 93.81 157 ASP A N 1
ATOM 1301 C CA . ASP A 1 157 ? -2.505 4.594 -25.208 1.00 93.81 157 ASP A CA 1
ATOM 1302 C C . ASP A 1 157 ? -2.549 3.994 -23.785 1.00 93.81 157 ASP A C 1
ATOM 1304 O O . ASP A 1 157 ? -1.843 4.453 -22.877 1.00 93.81 157 ASP A O 1
ATOM 1308 N N . TYR A 1 158 ? -3.350 2.944 -23.580 1.00 96.75 158 TYR A N 1
ATOM 1309 C CA . TYR A 1 158 ? -3.408 2.158 -22.346 1.00 96.75 158 TYR A CA 1
ATOM 1310 C C . TYR A 1 158 ? -3.916 0.740 -22.588 1.00 96.75 158 TYR A C 1
ATOM 1312 O O . TYR A 1 158 ? -4.451 0.442 -23.649 1.00 96.75 158 TYR A O 1
ATOM 1320 N N . GLY A 1 159 ? -3.782 -0.100 -21.562 1.00 96.50 159 GLY A N 1
ATOM 1321 C CA . GLY A 1 159 ? -4.368 -1.432 -21.508 1.00 96.50 159 GLY A CA 1
ATOM 1322 C C . GLY A 1 159 ? -3.352 -2.555 -21.712 1.00 96.50 159 GLY A C 1
ATOM 1323 O O . GLY A 1 159 ? -2.187 -2.400 -21.331 1.00 96.50 159 GLY A O 1
ATOM 1324 N N . GLN A 1 160 ? -3.784 -3.725 -22.181 1.00 98.00 160 GLN A N 1
ATOM 1325 C CA . GLN A 1 160 ? -2.897 -4.882 -22.328 1.00 98.00 160 GLN A CA 1
ATOM 1326 C C . GLN A 1 160 ? -2.069 -4.789 -23.613 1.00 98.00 160 GLN A C 1
ATOM 1328 O O . GLN A 1 160 ? -2.586 -4.515 -24.692 1.00 98.00 160 GLN A O 1
ATOM 1333 N N . CYS A 1 161 ? -0.763 -5.037 -23.501 1.00 97.81 161 CYS A N 1
ATOM 1334 C CA . CYS A 1 161 ? 0.141 -5.079 -24.645 1.00 97.81 161 CYS A CA 1
ATOM 1335 C C . CYS A 1 161 ? 0.083 -6.440 -25.340 1.00 97.81 161 CYS A C 1
ATOM 1337 O O . CYS A 1 161 ? 0.350 -7.463 -24.709 1.00 97.81 161 CYS A O 1
ATOM 1339 N N . ALA A 1 162 ? -0.165 -6.452 -26.648 1.00 97.31 162 ALA A N 1
ATOM 1340 C CA . ALA A 1 162 ? -0.250 -7.671 -27.448 1.00 97.31 162 ALA A CA 1
ATOM 1341 C C . ALA A 1 162 ? 1.072 -8.462 -27.503 1.00 97.31 162 ALA A C 1
ATOM 1343 O O . ALA A 1 162 ? 1.051 -9.679 -27.659 1.00 97.31 162 ALA A O 1
ATOM 1344 N N . PHE A 1 163 ? 2.223 -7.797 -27.345 1.00 97.31 163 PHE A N 1
ATOM 1345 C CA . PHE A 1 163 ? 3.532 -8.455 -27.428 1.00 97.31 163 PHE A CA 1
ATOM 1346 C C . PHE A 1 163 ? 3.932 -9.183 -26.145 1.00 97.31 163 PHE A C 1
ATOM 1348 O O . PHE A 1 163 ? 4.482 -10.279 -26.202 1.00 97.31 163 PHE A O 1
ATOM 1355 N N . CYS A 1 164 ? 3.697 -8.574 -24.979 1.00 97.19 164 CYS A N 1
ATOM 1356 C CA . CYS A 1 164 ? 4.156 -9.122 -23.698 1.00 97.19 164 CYS A CA 1
ATOM 1357 C C . CYS A 1 164 ? 3.027 -9.514 -22.737 1.00 97.19 164 CYS A C 1
ATOM 1359 O O . CYS A 1 164 ? 3.311 -10.017 -21.653 1.00 97.19 164 CYS A O 1
ATOM 1361 N N . GLY A 1 165 ? 1.764 -9.251 -23.087 1.00 97.25 165 GLY A N 1
ATOM 1362 C CA . GLY A 1 165 ? 0.579 -9.530 -22.266 1.00 97.25 165 GLY A CA 1
ATOM 1363 C C . GLY A 1 165 ? 0.444 -8.661 -21.010 1.00 97.25 165 GLY A C 1
ATOM 1364 O O . GLY A 1 165 ? -0.524 -8.791 -20.264 1.00 97.25 165 GLY A O 1
ATOM 1365 N N . LYS A 1 166 ? 1.410 -7.776 -20.743 1.00 97.31 166 LYS A N 1
ATOM 1366 C CA . LYS A 1 166 ? 1.436 -6.919 -19.552 1.00 97.31 166 LYS A CA 1
ATOM 1367 C C . LYS A 1 166 ? 0.638 -5.639 -19.762 1.00 97.31 166 LYS A C 1
ATOM 1369 O O . LYS A 1 166 ? 0.438 -5.193 -20.890 1.00 97.31 166 LYS A O 1
ATOM 1374 N N . PHE A 1 167 ? 0.225 -5.015 -18.663 1.00 97.06 167 PHE A N 1
ATOM 1375 C CA . PHE A 1 167 ? -0.614 -3.820 -18.689 1.00 97.06 167 PHE A CA 1
ATOM 1376 C C . PHE A 1 167 ? 0.222 -2.533 -18.746 1.00 97.06 167 PHE A C 1
ATOM 1378 O O . PHE A 1 167 ? 1.241 -2.414 -18.061 1.00 97.06 167 PHE A O 1
ATOM 1385 N N . ARG A 1 168 ? -0.228 -1.536 -19.512 1.00 96.81 168 ARG A N 1
ATOM 1386 C CA . ARG A 1 168 ? 0.277 -0.157 -19.487 1.00 96.81 168 ARG A CA 1
ATOM 1387 C C . ARG A 1 168 ? -0.826 0.787 -19.020 1.00 96.81 168 ARG A C 1
ATOM 1389 O O . ARG A 1 168 ? -1.936 0.777 -19.542 1.00 96.81 168 ARG A O 1
ATOM 1396 N N . ALA A 1 169 ? -0.516 1.611 -18.022 1.00 95.19 169 ALA A N 1
ATOM 1397 C CA . ALA A 1 169 ? -1.432 2.653 -17.573 1.00 95.19 169 ALA A CA 1
ATOM 1398 C C . ALA A 1 169 ? -1.521 3.790 -18.603 1.00 95.19 169 ALA A C 1
ATOM 1400 O O . ALA A 1 169 ? -0.559 4.040 -19.327 1.00 95.19 169 ALA A O 1
ATOM 1401 N N . TRP A 1 170 ? -2.656 4.496 -18.607 1.00 95.88 170 TRP A N 1
ATOM 1402 C CA . TRP A 1 170 ? -2.941 5.628 -19.494 1.00 95.88 170 TRP A CA 1
ATOM 1403 C C . TRP A 1 170 ? -1.778 6.604 -19.609 1.00 95.88 170 TRP A C 1
ATOM 1405 O O . TRP A 1 170 ? -1.395 7.234 -18.620 1.00 95.88 170 TRP A O 1
ATOM 1415 N N . ARG A 1 171 ? -1.226 6.700 -20.828 1.00 92.00 171 ARG A N 1
ATOM 1416 C CA . ARG A 1 171 ? -0.139 7.618 -21.208 1.00 92.00 171 ARG A CA 1
ATOM 1417 C C . ARG A 1 171 ? 1.105 7.521 -20.326 1.00 92.00 171 ARG A C 1
ATOM 1419 O O . ARG A 1 171 ? 1.854 8.486 -20.196 1.00 92.00 171 ARG A O 1
ATOM 1426 N N . LYS A 1 172 ? 1.331 6.368 -19.692 1.00 92.50 172 LYS A N 1
ATOM 1427 C CA . LYS A 1 172 ? 2.503 6.153 -18.847 1.00 92.50 172 LYS A CA 1
ATOM 1428 C C . LYS A 1 172 ? 3.605 5.462 -19.643 1.00 92.50 172 LYS A C 1
ATOM 1430 O O . LYS A 1 172 ? 3.491 4.279 -19.962 1.00 92.50 172 LYS A O 1
ATOM 1435 N N . THR A 1 173 ? 4.697 6.177 -19.882 1.00 93.62 173 THR A N 1
ATOM 1436 C CA . THR A 1 173 ? 5.933 5.593 -20.414 1.00 93.62 173 THR A CA 1
ATOM 1437 C C . THR A 1 173 ? 6.729 4.943 -19.277 1.00 93.62 173 THR A C 1
ATOM 1439 O O . THR A 1 173 ? 6.841 5.541 -18.202 1.00 93.62 173 THR A O 1
ATOM 1442 N N . PRO A 1 174 ? 7.266 3.724 -19.460 1.00 95.62 174 PRO A N 1
ATOM 1443 C CA . PRO A 1 174 ? 8.147 3.105 -18.479 1.00 95.62 174 PRO A CA 1
ATOM 1444 C C . PRO A 1 174 ? 9.415 3.921 -18.254 1.00 95.62 174 PRO A C 1
ATOM 1446 O O . PRO A 1 174 ? 10.084 4.331 -19.202 1.00 95.62 174 PRO A O 1
ATOM 1449 N N . THR A 1 175 ? 9.751 4.117 -16.986 1.00 96.25 175 THR A N 1
ATOM 1450 C CA . THR A 1 175 ? 10.991 4.777 -16.572 1.00 96.25 175 THR A CA 1
ATOM 1451 C C . THR A 1 175 ? 12.124 3.763 -16.420 1.00 96.25 175 THR A C 1
ATOM 1453 O O . THR A 1 175 ? 11.886 2.559 -16.296 1.00 96.25 175 THR A O 1
ATOM 1456 N N . ASP A 1 176 ? 13.367 4.235 -16.345 1.00 96.50 176 ASP A N 1
ATOM 1457 C CA . ASP A 1 176 ? 14.510 3.358 -16.060 1.00 96.50 176 ASP A CA 1
ATOM 1458 C C . ASP A 1 176 ? 14.433 2.734 -14.667 1.00 96.50 176 ASP A C 1
ATOM 1460 O O . ASP A 1 176 ? 14.866 1.599 -14.474 1.00 96.50 176 ASP A O 1
ATOM 1464 N N . ALA A 1 177 ? 13.784 3.411 -13.715 1.00 97.44 177 ALA A N 1
ATOM 1465 C CA . ALA A 1 177 ? 13.458 2.816 -12.425 1.00 97.44 177 ALA A CA 1
ATOM 1466 C C . ALA A 1 177 ? 12.484 1.637 -12.573 1.00 97.44 177 ALA A C 1
ATOM 1468 O O . ALA A 1 177 ? 12.683 0.605 -11.936 1.00 97.44 177 ALA A O 1
ATOM 1469 N N . ASP A 1 178 ? 11.452 1.755 -13.418 1.00 97.44 178 ASP A N 1
ATOM 1470 C CA . ASP A 1 178 ? 10.531 0.642 -13.681 1.00 97.44 178 ASP A CA 1
ATOM 1471 C C . ASP A 1 178 ? 11.274 -0.540 -14.329 1.00 97.44 178 ASP A C 1
ATOM 1473 O O . ASP A 1 178 ? 11.076 -1.686 -13.922 1.00 97.44 178 ASP A O 1
ATOM 1477 N N . ARG A 1 179 ? 12.176 -0.271 -15.288 1.00 97.81 179 ARG A N 1
ATOM 1478 C CA . ARG A 1 179 ? 13.011 -1.301 -15.932 1.00 97.81 179 ARG A CA 1
ATOM 1479 C C . ARG A 1 179 ? 13.949 -1.984 -14.931 1.00 97.81 179 ARG A C 1
ATOM 1481 O O . ARG A 1 179 ? 14.001 -3.211 -14.901 1.00 97.81 179 ARG A O 1
ATOM 1488 N N . HIS A 1 180 ? 14.636 -1.213 -14.082 1.00 98.00 180 HIS A N 1
ATOM 1489 C CA . HIS A 1 180 ? 15.521 -1.739 -13.031 1.00 98.00 180 HIS A CA 1
ATOM 1490 C C . HIS A 1 180 ? 14.755 -2.637 -12.058 1.00 98.00 180 HIS A C 1
ATOM 1492 O O . HIS A 1 180 ? 15.178 -3.754 -11.776 1.00 98.00 180 HIS A O 1
ATOM 1498 N N . LEU A 1 181 ? 13.593 -2.183 -11.581 1.00 98.25 181 LEU A N 1
ATOM 1499 C CA . LEU A 1 181 ? 12.766 -2.954 -10.651 1.00 98.25 181 LEU A CA 1
ATOM 1500 C C . LEU A 1 181 ? 12.212 -4.237 -11.275 1.00 98.25 181 LEU A C 1
ATOM 1502 O O . LEU A 1 181 ? 12.146 -5.251 -10.588 1.00 98.25 181 LEU A O 1
ATOM 1506 N N . ALA A 1 182 ? 11.824 -4.213 -12.550 1.00 97.88 182 ALA A N 1
ATOM 1507 C CA . ALA A 1 182 ? 11.321 -5.394 -13.252 1.00 97.88 182 ALA A CA 1
ATOM 1508 C C . ALA A 1 182 ? 12.410 -6.432 -13.571 1.00 97.88 182 ALA A C 1
ATOM 1510 O O . ALA A 1 182 ? 12.082 -7.585 -13.852 1.00 97.88 182 ALA A O 1
ATOM 1511 N N . ALA A 1 183 ? 13.684 -6.024 -13.567 1.00 98.19 183 ALA A N 1
ATOM 1512 C CA . ALA A 1 183 ? 14.829 -6.911 -13.761 1.00 98.19 183 ALA A CA 1
ATOM 1513 C C . ALA A 1 183 ? 15.220 -7.674 -12.483 1.00 98.19 183 ALA A C 1
ATOM 1515 O O . ALA A 1 183 ? 15.990 -8.634 -12.552 1.00 98.19 183 ALA A O 1
ATOM 1516 N N . LEU A 1 184 ? 14.699 -7.269 -11.320 1.00 98.12 184 LEU A N 1
ATOM 1517 C CA . LEU A 1 184 ? 14.908 -8.000 -10.075 1.00 98.12 184 LEU A CA 1
ATOM 1518 C C . LEU A 1 184 ? 14.264 -9.403 -10.152 1.00 98.12 184 LEU A C 1
ATOM 1520 O O . LEU A 1 184 ? 13.275 -9.598 -10.858 1.00 98.12 184 LEU A O 1
ATOM 1524 N N . PRO A 1 185 ? 14.792 -10.417 -9.442 1.00 98.25 185 PRO A N 1
ATOM 1525 C CA . PRO A 1 185 ? 14.172 -11.739 -9.420 1.00 98.25 185 PRO A CA 1
ATOM 1526 C C . PRO A 1 185 ? 12.751 -11.725 -8.837 1.00 98.25 185 PRO A C 1
ATOM 1528 O O . PRO A 1 185 ? 12.452 -11.028 -7.867 1.00 98.25 185 PRO A O 1
ATOM 1531 N N . VAL A 1 186 ? 11.869 -12.576 -9.368 1.00 97.75 186 VAL A N 1
ATOM 1532 C CA . VAL A 1 186 ? 10.504 -12.720 -8.836 1.00 97.75 186 VAL A CA 1
ATOM 1533 C C . VAL A 1 186 ? 10.547 -13.114 -7.356 1.00 97.75 186 VAL A C 1
ATOM 1535 O O . VAL A 1 186 ? 11.252 -14.039 -6.958 1.00 97.75 186 VAL A O 1
ATOM 1538 N N . GLY A 1 187 ? 9.778 -12.399 -6.534 1.00 96.94 187 GLY A N 1
ATOM 1539 C CA . GLY A 1 187 ? 9.739 -12.581 -5.082 1.00 96.94 187 GLY A CA 1
ATOM 1540 C C . GLY A 1 187 ? 10.884 -11.905 -4.319 1.00 96.94 187 GLY A C 1
ATOM 1541 O O . GLY A 1 187 ? 10.869 -11.907 -3.084 1.00 96.94 187 GLY A O 1
ATOM 1542 N N . SER A 1 188 ? 11.855 -11.286 -4.999 1.00 97.62 188 SER A N 1
ATOM 1543 C CA . SER A 1 188 ? 12.920 -10.543 -4.327 1.00 97.62 188 SER A CA 1
ATOM 1544 C C . SER A 1 188 ? 12.449 -9.166 -3.859 1.00 97.62 188 SER A C 1
ATOM 1546 O O . SER A 1 188 ? 11.459 -8.602 -4.330 1.00 97.62 188 SER A O 1
ATOM 1548 N N . ARG A 1 189 ? 13.175 -8.616 -2.888 1.00 97.62 189 ARG A N 1
ATOM 1549 C CA . ARG A 1 189 ? 13.011 -7.226 -2.449 1.00 97.62 189 ARG A CA 1
ATOM 1550 C C . ARG A 1 189 ? 13.963 -6.320 -3.219 1.00 97.62 189 ARG A C 1
ATOM 1552 O O . ARG A 1 189 ? 14.858 -6.814 -3.902 1.00 97.62 189 ARG A O 1
ATOM 1559 N N . ILE A 1 190 ? 13.781 -5.012 -3.057 1.00 97.88 190 ILE A N 1
ATOM 1560 C CA . ILE A 1 190 ? 14.764 -4.026 -3.510 1.00 97.88 190 ILE A CA 1
ATOM 1561 C C . ILE A 1 190 ? 16.014 -4.185 -2.632 1.00 97.88 190 ILE A C 1
ATOM 1563 O O . ILE A 1 190 ? 15.891 -4.064 -1.405 1.00 97.88 190 ILE A O 1
ATOM 1567 N N . PRO A 1 191 ? 17.190 -4.468 -3.212 1.00 97.75 191 PRO A N 1
ATOM 1568 C CA . PRO A 1 191 ? 18.431 -4.508 -2.453 1.00 97.75 191 PRO A CA 1
ATOM 1569 C C . PRO A 1 191 ? 18.703 -3.147 -1.785 1.00 97.75 191 PRO A C 1
ATOM 1571 O O . PRO A 1 191 ? 18.482 -2.110 -2.417 1.00 97.75 191 PRO A O 1
ATOM 1574 N N . PRO A 1 192 ? 19.145 -3.093 -0.514 1.00 96.75 192 PRO A N 1
ATOM 1575 C CA . PRO A 1 192 ? 19.423 -1.829 0.172 1.00 96.75 192 PRO A CA 1
ATOM 1576 C C . PRO A 1 192 ? 20.381 -0.899 -0.587 1.00 96.75 192 PRO A C 1
ATOM 1578 O O . PRO A 1 192 ? 20.213 0.319 -0.550 1.00 96.75 192 PRO A O 1
ATOM 1581 N N . GLU A 1 193 ? 21.351 -1.475 -1.293 1.00 97.69 193 GLU A N 1
ATOM 1582 C CA . GLU A 1 193 ? 22.333 -0.799 -2.139 1.00 97.69 193 GLU A CA 1
ATOM 1583 C C . GLU A 1 193 ? 21.717 -0.097 -3.360 1.00 97.69 193 GLU A C 1
ATOM 1585 O O . GLU A 1 193 ? 22.236 0.927 -3.801 1.00 97.69 193 GLU A O 1
ATOM 1590 N N . ASP A 1 194 ? 20.572 -0.574 -3.854 1.00 97.81 194 ASP A N 1
ATOM 1591 C CA . ASP A 1 194 ? 19.884 0.006 -5.011 1.00 97.81 194 ASP A CA 1
ATOM 1592 C C . ASP A 1 194 ? 18.980 1.186 -4.630 1.00 97.81 194 ASP A C 1
ATOM 1594 O O . ASP A 1 194 ? 18.591 1.981 -5.490 1.00 97.81 194 ASP A O 1
ATOM 1598 N N . ILE A 1 195 ? 18.634 1.339 -3.346 1.00 96.75 195 ILE A N 1
ATOM 1599 C CA . ILE A 1 195 ? 17.688 2.366 -2.884 1.00 96.75 195 ILE A CA 1
ATOM 1600 C C . ILE A 1 195 ? 18.155 3.790 -3.237 1.00 96.75 195 ILE A C 1
ATOM 1602 O O . ILE A 1 195 ? 17.339 4.536 -3.784 1.00 96.75 195 ILE A O 1
ATOM 1606 N N . PRO A 1 196 ? 19.415 4.206 -2.978 1.00 97.75 196 PRO A N 1
ATOM 1607 C CA . PRO A 1 196 ? 19.867 5.553 -3.332 1.00 97.75 196 PRO A CA 1
ATOM 1608 C C . PRO A 1 196 ? 19.802 5.814 -4.841 1.00 97.75 196 PRO A C 1
ATOM 1610 O O . PRO A 1 196 ? 19.389 6.890 -5.269 1.00 97.75 196 PRO A O 1
ATOM 1613 N N . ARG A 1 197 ? 20.144 4.806 -5.654 1.00 97.44 197 ARG A N 1
ATOM 1614 C CA . ARG A 1 197 ? 20.085 4.887 -7.118 1.00 97.44 197 ARG A CA 1
ATOM 1615 C C . ARG A 1 197 ? 18.649 5.064 -7.611 1.00 97.44 197 ARG A C 1
ATOM 1617 O O . ARG A 1 197 ? 18.380 5.958 -8.406 1.00 97.44 197 ARG A O 1
ATOM 1624 N N . LEU A 1 198 ? 17.717 4.259 -7.103 1.00 96.94 198 LEU A N 1
ATOM 1625 C CA . LEU A 1 198 ? 16.293 4.367 -7.436 1.00 96.94 198 LEU A CA 1
ATOM 1626 C C . LEU A 1 198 ? 15.697 5.708 -6.995 1.00 96.94 198 LEU A C 1
ATOM 1628 O O . LEU A 1 198 ? 14.881 6.284 -7.710 1.00 96.94 198 LEU A O 1
ATOM 1632 N N . GLN A 1 199 ? 16.118 6.233 -5.841 1.00 96.38 199 GLN A N 1
ATOM 1633 C CA . GLN A 1 199 ? 15.706 7.561 -5.386 1.00 96.38 199 GLN A CA 1
ATOM 1634 C C . GLN A 1 199 ? 16.139 8.661 -6.357 1.00 96.38 199 GLN A C 1
ATOM 1636 O O . GLN A 1 199 ? 15.325 9.537 -6.639 1.00 96.38 199 GLN A O 1
ATOM 1641 N N . ALA A 1 200 ? 17.363 8.597 -6.889 1.00 96.69 200 ALA A N 1
ATOM 1642 C CA . ALA A 1 200 ? 17.833 9.537 -7.905 1.00 96.69 200 ALA A CA 1
ATOM 1643 C C . ALA A 1 200 ? 16.992 9.443 -9.193 1.00 96.69 200 ALA A C 1
ATOM 1645 O O . ALA A 1 200 ? 16.465 10.455 -9.649 1.00 96.69 200 ALA A O 1
ATOM 1646 N N . MET A 1 201 ? 16.750 8.227 -9.701 1.00 96.81 201 MET A N 1
ATOM 1647 C CA . MET A 1 201 ? 15.913 8.005 -10.894 1.00 96.81 201 MET A CA 1
ATOM 1648 C C . MET A 1 201 ? 14.481 8.536 -10.719 1.00 96.81 201 MET A C 1
ATOM 1650 O O . MET A 1 201 ? 13.901 9.124 -11.629 1.00 96.81 201 MET A O 1
ATOM 1654 N N . TRP A 1 202 ? 13.881 8.352 -9.539 1.00 93.94 202 TRP A N 1
ATOM 1655 C CA . TRP A 1 202 ? 12.543 8.880 -9.255 1.00 93.94 202 TRP A CA 1
ATOM 1656 C C . TRP A 1 202 ? 12.504 10.397 -9.080 1.00 93.94 202 TRP A C 1
ATOM 1658 O O . TRP A 1 202 ? 11.437 10.984 -9.253 1.00 93.94 202 TRP A O 1
ATOM 1668 N N . GLN A 1 203 ? 13.606 11.024 -8.671 1.00 94.44 203 GLN A N 1
ATOM 1669 C CA . GLN A 1 203 ? 13.702 12.481 -8.598 1.00 94.44 203 GLN A CA 1
ATOM 1670 C C . GLN A 1 203 ? 13.796 13.084 -10.000 1.00 94.44 203 GLN A C 1
ATOM 1672 O O . GLN A 1 203 ? 13.057 14.019 -10.287 1.00 94.44 203 GLN A O 1
ATOM 1677 N N . GLU A 1 204 ? 14.612 12.495 -10.874 1.00 93.81 204 GLU A N 1
ATOM 1678 C CA . GLU A 1 204 ? 14.745 12.896 -12.279 1.00 93.81 204 GLU A CA 1
ATOM 1679 C C . GLU A 1 204 ? 13.432 12.729 -13.058 1.00 93.81 204 GLU A C 1
ATOM 1681 O O . GLU A 1 204 ? 13.020 13.620 -13.784 1.00 93.81 204 GLU A O 1
ATOM 1686 N N . GLY A 1 205 ? 12.687 11.641 -12.839 1.00 85.94 205 GLY A N 1
ATOM 1687 C CA . GLY A 1 205 ? 11.381 11.453 -13.486 1.00 85.94 205 GLY A CA 1
ATOM 1688 C C . GLY A 1 205 ? 10.254 12.368 -12.977 1.00 85.94 205 GLY A C 1
ATOM 1689 O O . GLY A 1 205 ? 9.131 12.275 -13.472 1.00 85.94 205 GLY A O 1
ATOM 1690 N N . ARG A 1 206 ? 10.500 13.186 -11.942 1.00 86.38 206 ARG A N 1
ATOM 1691 C CA . ARG A 1 206 ? 9.530 14.160 -11.405 1.00 86.38 206 ARG A CA 1
ATOM 1692 C C . ARG A 1 206 ? 9.788 15.591 -11.868 1.00 86.38 206 ARG A C 1
ATOM 1694 O O . ARG A 1 206 ? 8.873 16.402 -11.720 1.00 86.38 206 ARG A O 1
ATOM 1701 N N . SER A 1 207 ? 11.007 15.898 -12.310 1.00 69.38 207 SER A N 1
ATOM 1702 C CA . SER A 1 207 ? 11.365 17.186 -12.917 1.00 69.38 207 SER A CA 1
ATOM 1703 C C . SER A 1 207 ? 10.875 17.264 -14.352 1.00 69.38 207 SER A C 1
ATOM 1705 O O . SER A 1 207 ? 10.380 18.351 -14.715 1.00 69.38 207 SER A O 1
#

Sequence (207 aa):
MHDPMVMAFGIRRPWPKIRRPHGSNSPRWGWRRGSCFAHAAGRELYFPSLITVWHVEPHGADALRGECRGTRWQWHIHHWHIQWNFLQNWRRRLLTRCAWCGGRSRKGDAVNHSHQWGGPKQPLWRGERGLFHSDCSSVERAHNLCLCDDPLLDHGDYGQCAFCGKFRAWRKTPTDADRHLAALPVGSRIPPEDIPRLQAMWQEGRS

pLDDT: mean 89.0, std 11.1, range [49.28, 98.38]